Protein AF-0000000072251341 (afdb_homodimer)

Radius of gyration: 20.93 Å; Cα contacts (8 Å, |Δi|>4): 172; chains: 2; bounding box: 53×62×41 Å

Solvent-accessible surface area (backbone atoms only — not comparable to full-atom values): 10385 Å² total; per-residue (Å²): 130,73,52,79,42,79,42,80,43,73,49,83,92,36,79,43,80,45,81,42,33,62,85,46,43,64,57,51,52,50,20,42,51,52,46,38,49,53,46,50,54,49,39,69,77,41,73,82,56,54,68,72,59,47,54,51,52,50,34,42,51,39,34,39,48,37,54,52,49,52,52,50,41,52,53,48,51,51,50,46,50,52,52,50,52,51,50,53,52,52,58,68,74,100,129,73,52,77,41,78,43,80,43,73,49,84,93,36,78,42,81,43,80,42,34,62,87,46,43,64,57,52,51,50,21,41,49,51,47,40,49,52,46,52,53,49,39,69,78,40,73,81,56,53,67,72,58,47,52,49,51,49,35,43,50,40,36,40,50,38,52,53,48,52,51,50,42,51,53,47,50,50,50,47,52,51,51,49,51,52,50,51,54,53,59,67,74,99

pLDDT: mean 90.53, std 10.27, range [53.75, 98.75]

Foldseek 3Di:
DFDKDWDWAQALNDIDIDIDGPVCVVVVRVVRVVRNVLLVVQCVVPVPDDSVVSSVVSVVVVVVVVVVVVVVVVVVVVVVVVVVVVVVVVVVVD/DFDKDWDWAQALNDIDIDIDGPVCVVVVRVVRVVRNVLLVVQCVVPVPDDSVVSSVVSVVVVVVVVVVVVVVVVVVVVVVVVVVVVVVVVVVVD

InterPro domains:
  IPR007838 Cell division protein ZapA-like [PF05164] (7-84)
  IPR036192 Cell division protein ZapA-like superfamily [SSF102829] (7-89)
  IPR042233 Cell division protein ZapA, N-terminal [G3DSA:3.30.160.880] (1-46)

Secondary structure (DSSP, 8-state):
-PPEEEEEEEETTEEEEEEEETTTHHHHHHHHHHHHHHHHHHHHH-TTS-HHHHHHHHHHHHHHHHHHHHHHHHHHHHHHHHHHHHHHHHHHH-/-PPEEEEEEEETTEEEEEEEETTTHHHHHHHHHHHHHHHHHHHHH-TTS-HHHHHHHHHHHHHHHHHHHHHHHHHHHHHHHHHHHHHHHHHHH-

Structure (mmCIF, N/CA/C/O backbone):
data_AF-0000000072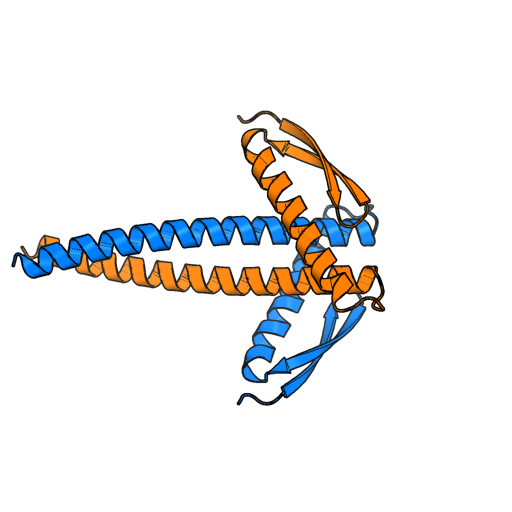251341-model_v1
#
loop_
_entity.id
_entity.type
_entity.pdbx_description
1 polymer 'Uncharacterized protein'
#
loop_
_atom_site.group_PDB
_atom_site.id
_atom_site.type_symbol
_atom_site.label_atom_id
_atom_site.label_alt_id
_atom_site.label_comp_id
_atom_site.label_asym_id
_atom_site.label_entity_id
_atom_site.label_seq_id
_atom_site.pdbx_PDB_ins_code
_atom_site.Cartn_x
_atom_site.Cartn_y
_atom_site.Cartn_z
_atom_site.occupancy
_atom_site.B_iso_or_equiv
_atom_site.auth_seq_id
_atom_site.auth_comp_id
_atom_site.auth_asym_id
_atom_site.auth_atom_id
_atom_site.pdbx_PDB_model_num
ATOM 1 N N . MET A 1 1 ? -26.703 -8.711 -0.154 1 60.94 1 MET A N 1
ATOM 2 C CA . MET A 1 1 ? -26.031 -7.418 -0.117 1 60.94 1 MET A CA 1
ATOM 3 C C . MET A 1 1 ? -25.516 -7.113 1.285 1 60.94 1 MET A C 1
ATOM 5 O O . MET A 1 1 ? -26.266 -7.156 2.254 1 60.94 1 MET A O 1
ATOM 9 N N . SER A 1 2 ? -24.203 -7.066 1.433 1 77.94 2 SER A N 1
ATOM 10 C CA . SER A 1 2 ? -23.703 -6.918 2.797 1 77.94 2 SER A CA 1
ATOM 11 C C . SER A 1 2 ? -24.109 -5.574 3.393 1 77.94 2 SER A C 1
ATOM 13 O O . SER A 1 2 ? -24.203 -4.574 2.676 1 77.94 2 SER A O 1
ATOM 15 N N . GLU A 1 3 ? -24.656 -5.543 4.543 1 90.19 3 GLU A N 1
ATOM 16 C CA . GLU A 1 3 ? -25.141 -4.375 5.262 1 90.19 3 GLU A CA 1
ATOM 17 C C . GLU A 1 3 ? -24.047 -3.33 5.441 1 90.19 3 GLU A C 1
ATOM 19 O O . GLU A 1 3 ? -22.891 -3.676 5.73 1 90.19 3 GLU A O 1
ATOM 24 N N . GLN A 1 4 ? -24.516 -2.115 5.113 1 91.62 4 GLN A N 1
ATOM 25 C CA . GLN A 1 4 ? -23.594 -1.012 5.324 1 91.62 4 GLN A CA 1
ATOM 26 C C . GLN A 1 4 ? -23.453 -0.674 6.805 1 91.62 4 GLN A C 1
ATOM 28 O O . GLN A 1 4 ? -24.453 -0.673 7.535 1 91.62 4 GLN A O 1
ATOM 33 N N . VAL A 1 5 ? -22.188 -0.5 7.309 1 92.62 5 VAL A N 1
ATOM 34 C CA . VAL A 1 5 ? -21.938 -0.167 8.711 1 92.62 5 VAL A CA 1
ATOM 35 C C . VAL A 1 5 ? -20.938 0.984 8.797 1 92.62 5 VAL A C 1
ATOM 37 O O . VAL A 1 5 ? -20.094 1.146 7.922 1 92.62 5 VAL A O 1
ATOM 40 N N . MET A 1 6 ? -21.125 1.789 9.844 1 94.44 6 MET A N 1
ATOM 41 C CA . MET A 1 6 ? -20.188 2.867 10.133 1 94.44 6 MET A CA 1
ATOM 42 C C . MET A 1 6 ? -19.156 2.428 11.172 1 94.44 6 MET A C 1
ATOM 44 O O . MET A 1 6 ? -19.516 1.881 12.211 1 94.44 6 MET A O 1
ATOM 48 N N . VAL A 1 7 ? -17.891 2.689 10.859 1 94.56 7 VAL A N 1
ATOM 49 C CA . VAL A 1 7 ? -16.828 2.266 11.758 1 94.56 7 VAL A CA 1
ATOM 50 C C . VAL A 1 7 ? -15.984 3.475 12.18 1 94.56 7 VAL A C 1
ATOM 52 O O . VAL A 1 7 ? -15.602 4.289 11.336 1 94.56 7 VAL A O 1
ATOM 55 N N . GLU A 1 8 ? -15.766 3.619 13.477 1 96 8 GLU A N 1
ATOM 56 C CA . GLU A 1 8 ? -14.875 4.652 13.992 1 96 8 GLU A CA 1
ATOM 57 C C . GLU A 1 8 ? -13.461 4.125 14.172 1 96 8 GLU A C 1
ATOM 59 O O . GLU A 1 8 ? -13.242 3.129 14.867 1 96 8 GLU A O 1
ATOM 64 N N . LEU A 1 9 ? -12.516 4.781 13.523 1 96.75 9 LEU A N 1
ATOM 65 C CA . LEU A 1 9 ? -11.133 4.34 13.578 1 96.75 9 LEU A CA 1
ATOM 66 C C . LEU A 1 9 ? -10.211 5.48 14.008 1 96.75 9 LEU A C 1
ATOM 68 O O . LEU A 1 9 ? -10.406 6.625 13.594 1 96.75 9 LEU A O 1
ATOM 72 N N . ARG A 1 10 ? -9.25 5.125 14.844 1 96.5 10 ARG A N 1
ATOM 73 C CA . ARG A 1 10 ? -8.164 6.051 15.156 1 96.5 10 ARG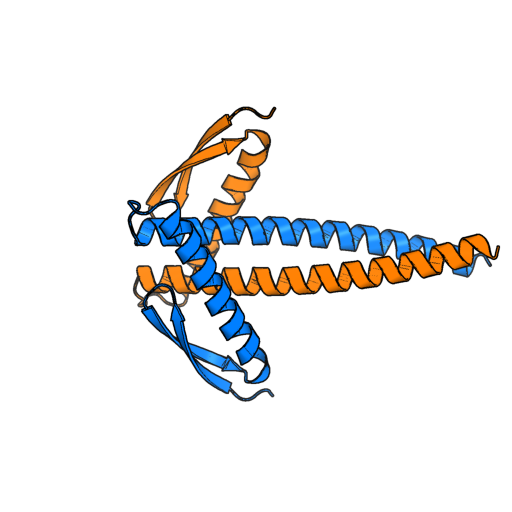 A CA 1
ATOM 74 C C . ARG A 1 10 ? -6.957 5.809 14.258 1 96.5 10 ARG A C 1
ATOM 76 O O . ARG A 1 10 ? -6.27 4.797 14.398 1 96.5 10 ARG A O 1
ATOM 83 N N . LEU A 1 11 ? -6.754 6.773 13.383 1 97.25 11 LEU A N 1
ATOM 84 C CA . LEU A 1 11 ? -5.656 6.68 12.422 1 97.25 11 LEU A CA 1
ATOM 85 C C . LEU A 1 11 ? -4.645 7.797 12.648 1 97.25 11 LEU A C 1
ATOM 87 O O . LEU A 1 11 ? -4.969 8.977 12.508 1 97.25 11 LEU A O 1
ATOM 91 N N . ILE A 1 12 ? -3.379 7.441 12.977 1 95.69 12 ILE A N 1
ATOM 92 C CA . ILE A 1 12 ? -2.293 8.398 13.148 1 95.69 12 ILE A CA 1
ATOM 93 C C . ILE A 1 12 ? -2.773 9.578 13.984 1 95.69 12 ILE A C 1
ATOM 95 O O . ILE A 1 12 ? -2.76 10.719 13.523 1 95.69 12 ILE A O 1
ATOM 99 N N . GLU A 1 13 ? -3.27 9.289 15.07 1 89.06 13 GLU A N 1
ATOM 100 C CA . GLU A 1 13 ? -3.646 10.234 16.109 1 89.06 13 GLU A CA 1
ATOM 101 C C . GLU A 1 13 ? -4.918 10.992 15.742 1 89.06 13 GLU A C 1
ATOM 103 O O . GLU A 1 13 ? -5.172 12.078 16.266 1 89.06 13 GLU A O 1
ATOM 108 N N . GLN A 1 14 ? -5.648 10.578 14.75 1 94.56 14 GLN A N 1
ATOM 109 C CA . GLN A 1 14 ? -6.902 11.195 14.336 1 94.56 14 GLN A CA 1
ATOM 110 C C . GLN A 1 14 ? -8.023 10.164 14.234 1 94.56 14 GLN A C 1
ATOM 112 O O . GLN A 1 14 ? -7.781 9.016 13.852 1 94.56 14 GLN A O 1
ATOM 117 N N . THR A 1 15 ? -9.148 10.672 14.594 1 95 15 THR A N 1
ATOM 118 C CA . THR A 1 15 ? -10.297 9.773 14.562 1 95 15 THR A CA 1
ATOM 119 C C . THR A 1 15 ? -11.086 9.953 13.273 1 95 15 THR A C 1
ATOM 121 O O . THR A 1 15 ? -11.344 11.078 12.844 1 95 15 THR A O 1
ATOM 124 N N . PHE A 1 16 ? -11.438 8.867 12.656 1 95.81 16 PHE A N 1
ATOM 125 C CA . PHE A 1 16 ? -12.188 8.836 11.406 1 95.81 16 PHE A CA 1
ATOM 126 C C . PHE A 1 16 ? -13.453 7.996 11.547 1 95.81 16 PHE A C 1
ATOM 128 O O . PHE A 1 16 ? -13.445 6.965 12.227 1 95.81 16 PHE A O 1
ATOM 135 N N . ARG A 1 17 ? -14.523 8.508 11 1 95.12 17 ARG A N 1
ATOM 136 C CA . ARG A 1 17 ? -15.727 7.707 10.836 1 95.12 17 ARG A CA 1
ATOM 137 C C . ARG A 1 17 ? -15.922 7.301 9.375 1 95.12 17 ARG A C 1
ATOM 139 O O . ARG A 1 17 ? -16.172 8.148 8.516 1 95.12 17 ARG A O 1
ATOM 146 N N . LEU A 1 18 ? -15.766 6.051 9.117 1 95.75 18 LEU A N 1
ATOM 147 C CA . LEU A 1 18 ? -15.773 5.551 7.746 1 95.75 18 LEU A CA 1
ATOM 148 C C . LEU A 1 18 ? -16.906 4.543 7.539 1 95.75 18 LEU A C 1
ATOM 150 O O . LEU A 1 18 ? -17.219 3.762 8.438 1 95.75 18 LEU A O 1
ATOM 154 N N . ALA A 1 19 ? -17.5 4.59 6.34 1 94.12 19 ALA A N 1
ATOM 155 C CA . ALA A 1 19 ? -18.547 3.639 5.969 1 94.12 19 ALA A CA 1
ATOM 156 C C . ALA A 1 19 ? -17.938 2.408 5.289 1 94.12 19 ALA A C 1
ATOM 158 O O . ALA A 1 19 ? -17.016 2.523 4.484 1 94.12 19 ALA A O 1
ATOM 159 N N . THR A 1 20 ? -18.344 1.187 5.668 1 93.06 20 THR A N 1
ATOM 160 C CA . THR A 1 20 ? -17.938 -0.063 5.035 1 93.06 20 THR A CA 1
ATOM 161 C C . THR A 1 20 ? -19.047 -1.105 5.125 1 93.06 20 THR A C 1
ATOM 163 O O . THR A 1 20 ? -20.172 -0.79 5.516 1 93.06 20 THR A O 1
ATOM 166 N N . THR A 1 21 ? -18.781 -2.156 4.504 1 93.75 21 THR A N 1
ATOM 167 C CA . THR A 1 21 ? -19.75 -3.25 4.621 1 93.75 21 THR A CA 1
ATOM 168 C C . THR A 1 21 ? -19.375 -4.18 5.773 1 93.75 21 THR A C 1
ATOM 170 O O . THR A 1 21 ? -18.2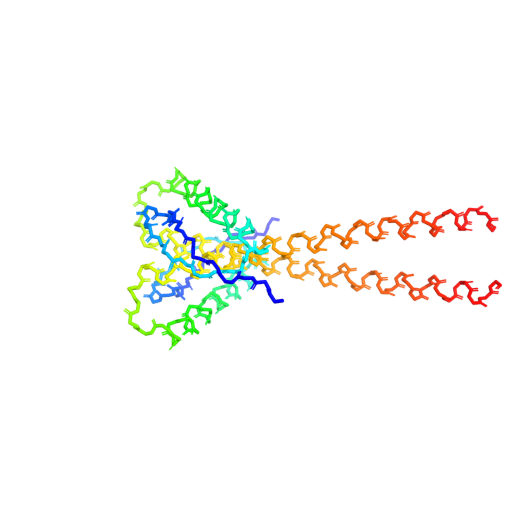03 -4.258 6.156 1 93.75 21 THR A O 1
ATOM 173 N N . SER A 1 22 ? -20.375 -4.902 6.289 1 93.5 22 SER A N 1
ATOM 174 C CA . SER A 1 22 ? -20.172 -5.773 7.441 1 93.5 22 SER A CA 1
ATOM 175 C C . SER A 1 22 ? -19.125 -6.836 7.156 1 93.5 22 SER A C 1
ATOM 177 O O . SER A 1 22 ? -18.359 -7.227 8.047 1 93.5 22 SER A O 1
ATOM 179 N N . ASP A 1 23 ? -19.062 -7.277 5.996 1 91.06 23 ASP A N 1
ATOM 180 C CA . ASP A 1 23 ? -18.141 -8.344 5.617 1 91.06 23 ASP A CA 1
ATOM 181 C C . ASP A 1 23 ? -16.719 -7.805 5.441 1 91.06 23 ASP A C 1
ATOM 183 O O . ASP A 1 23 ? -15.758 -8.57 5.449 1 91.06 23 ASP A O 1
ATOM 187 N N . LYS A 1 24 ? -16.578 -6.492 5.332 1 91.94 24 LYS A N 1
ATOM 188 C CA . LYS A 1 24 ? -15.273 -5.883 5.102 1 91.94 24 LYS A CA 1
ATOM 189 C C . LYS A 1 24 ? -14.789 -5.137 6.34 1 91.94 24 LYS A C 1
ATOM 191 O O . LYS A 1 24 ? -13.688 -4.59 6.348 1 91.94 24 LYS A O 1
ATOM 196 N N . LYS A 1 25 ? -15.539 -5.176 7.348 1 94.56 25 LYS A N 1
ATOM 197 C CA . LYS A 1 25 ? -15.242 -4.426 8.562 1 94.56 25 LYS A CA 1
ATOM 198 C C . LYS A 1 25 ? -13.93 -4.883 9.188 1 94.56 25 LYS A C 1
ATOM 200 O O . LYS A 1 25 ? -13.086 -4.059 9.555 1 94.56 25 LYS A O 1
ATOM 205 N N . ASP A 1 26 ? -13.789 -6.133 9.297 1 94.44 26 ASP A N 1
ATOM 206 C CA . ASP A 1 26 ? -12.586 -6.691 9.906 1 94.44 26 ASP A CA 1
ATOM 207 C C . ASP A 1 26 ? -11.344 -6.316 9.102 1 94.44 26 ASP A C 1
ATOM 209 O O . ASP A 1 26 ? -10.289 -6.02 9.672 1 94.44 26 ASP A O 1
ATOM 213 N N . GLU A 1 27 ? -11.453 -6.363 7.836 1 93.94 27 GLU A N 1
ATOM 214 C CA . GLU A 1 27 ? -10.344 -6.012 6.953 1 93.94 27 GLU A CA 1
ATOM 215 C C . GLU A 1 27 ? -9.961 -4.543 7.105 1 93.94 27 GLU A C 1
ATOM 217 O O . GLU A 1 27 ? -8.773 -4.199 7.102 1 93.94 27 GLU A O 1
ATOM 222 N N . LEU A 1 28 ? -10.977 -3.734 7.211 1 96.38 28 LEU A N 1
ATOM 223 C CA . LEU A 1 28 ? -10.75 -2.307 7.402 1 96.38 28 LEU A CA 1
ATOM 224 C C . LEU A 1 28 ? -10.039 -2.041 8.727 1 96.38 28 LEU A C 1
ATOM 226 O O . LEU A 1 28 ? -9.109 -1.23 8.789 1 96.38 28 LEU A O 1
ATOM 230 N N . GLU A 1 29 ? -10.406 -2.686 9.734 1 96.62 29 GLU A N 1
ATOM 231 C CA . GLU A 1 29 ? -9.797 -2.529 11.055 1 96.62 29 GLU A CA 1
ATOM 232 C C . GLU A 1 29 ? -8.352 -3.025 11.055 1 96.62 29 GLU A C 1
ATOM 234 O O . GLU A 1 29 ? -7.484 -2.428 11.695 1 96.62 29 GLU A O 1
ATOM 239 N N . ARG A 1 30 ? -8.156 -4.078 10.406 1 97.12 30 ARG A N 1
ATOM 240 C CA . ARG A 1 30 ? -6.805 -4.602 10.289 1 97.12 30 ARG A CA 1
ATOM 241 C C . ARG A 1 30 ? -5.898 -3.619 9.555 1 97.12 30 ARG A C 1
ATOM 243 O O . ARG A 1 30 ? -4.742 -3.43 9.93 1 97.12 30 ARG A O 1
ATOM 250 N N . ALA A 1 31 ? -6.426 -3.086 8.484 1 97.88 31 ALA A N 1
ATOM 251 C CA . ALA A 1 31 ? -5.672 -2.08 7.738 1 97.88 31 ALA A CA 1
ATOM 252 C C . ALA A 1 31 ? -5.332 -0.883 8.617 1 97.88 31 ALA A C 1
ATOM 254 O O . ALA A 1 31 ? -4.223 -0.353 8.555 1 97.88 31 ALA A O 1
ATOM 255 N N . ALA A 1 32 ? -6.285 -0.505 9.398 1 98.25 32 ALA A N 1
ATOM 256 C CA . ALA A 1 32 ? -6.07 0.61 10.32 1 98.25 32 ALA A CA 1
ATOM 257 C C . ALA A 1 32 ? -4.938 0.308 11.297 1 98.25 32 ALA A C 1
ATOM 259 O O . ALA A 1 32 ? -4.07 1.152 11.531 1 98.25 32 ALA A O 1
ATOM 260 N N . GLN A 1 33 ? -4.965 -0.852 11.82 1 97.94 33 GLN A N 1
ATOM 261 C CA . GLN A 1 33 ? -3.939 -1.27 12.773 1 97.94 33 GLN A CA 1
ATOM 262 C C . GLN A 1 33 ? -2.561 -1.297 12.117 1 97.94 33 GLN A C 1
ATOM 264 O O . GLN A 1 33 ? -1.583 -0.819 12.695 1 97.94 33 GLN A O 1
ATOM 269 N N . LEU A 1 34 ? -2.539 -1.867 10.984 1 98.38 34 LEU A N 1
ATOM 270 C CA . LEU A 1 34 ? -1.274 -1.965 10.258 1 98.38 34 LEU A CA 1
ATOM 271 C C . LEU A 1 34 ? -0.724 -0.58 9.938 1 98.38 34 LEU A C 1
ATOM 273 O O . LEU A 1 34 ? 0.477 -0.337 10.07 1 98.38 34 LEU A O 1
ATOM 277 N N . LEU A 1 35 ? -1.602 0.28 9.484 1 98.5 35 LEU A N 1
ATOM 278 C CA . LEU A 1 35 ? -1.182 1.645 9.188 1 98.5 35 LEU A CA 1
ATOM 279 C C . LEU A 1 35 ? -0.605 2.322 10.422 1 98.5 35 LEU A C 1
ATOM 281 O O . LEU A 1 35 ? 0.458 2.943 10.359 1 98.5 35 LEU A O 1
ATOM 285 N N . ASN A 1 36 ? -1.276 2.229 11.539 1 98.62 36 ASN A N 1
ATOM 286 C CA . ASN A 1 36 ? -0.786 2.807 12.781 1 98.62 36 ASN A CA 1
ATOM 287 C C . ASN A 1 36 ? 0.578 2.24 13.164 1 98.62 36 ASN A C 1
ATOM 289 O O . ASN A 1 36 ? 1.457 2.979 13.617 1 98.62 36 ASN A O 1
ATOM 293 N N . GLU A 1 37 ? 0.711 1.01 13.008 1 98.31 37 GLU A N 1
ATOM 294 C CA . GLU A 1 37 ? 1.978 0.357 13.32 1 98.31 37 GLU A CA 1
ATOM 295 C C . GLU A 1 37 ? 3.105 0.882 12.438 1 98.31 37 GLU A C 1
ATOM 297 O O . GLU A 1 37 ? 4.199 1.176 12.922 1 98.31 37 GLU A O 1
ATOM 302 N N . LYS A 1 38 ? 2.836 0.997 11.188 1 98 38 LYS A N 1
ATOM 303 C CA . LYS A 1 38 ? 3.84 1.483 10.25 1 98 38 LYS A CA 1
ATOM 304 C C . LYS A 1 38 ? 4.238 2.922 10.562 1 98 38 LYS A C 1
ATOM 306 O O . LYS A 1 38 ? 5.418 3.275 10.484 1 98 38 LYS A O 1
ATOM 311 N N . PHE A 1 39 ? 3.254 3.66 10.859 1 98.5 39 PHE A N 1
ATOM 312 C CA . PHE A 1 39 ? 3.541 5.047 11.211 1 98.5 39 PHE A CA 1
ATOM 313 C C . PHE A 1 39 ? 4.367 5.121 12.492 1 98.5 39 PHE A C 1
ATOM 315 O O . PHE A 1 39 ? 5.348 5.867 12.555 1 98.5 39 PHE A O 1
ATOM 322 N N . ASN A 1 40 ? 3.945 4.395 13.477 1 98.12 40 ASN A N 1
ATOM 323 C CA . ASN A 1 40 ? 4.652 4.406 14.75 1 98.12 40 ASN A CA 1
ATOM 324 C C . ASN A 1 40 ? 6.098 3.939 14.602 1 98.12 40 ASN A C 1
ATOM 326 O O . ASN A 1 40 ? 7.004 4.5 15.219 1 98.12 40 ASN A O 1
ATOM 330 N N . ASP A 1 41 ? 6.25 2.957 13.875 1 98.06 41 ASP A N 1
ATOM 331 C CA . ASP A 1 41 ? 7.598 2.469 13.602 1 98.06 41 ASP A CA 1
ATOM 332 C C . ASP A 1 41 ? 8.453 3.549 12.938 1 98.06 41 ASP A C 1
ATOM 334 O O . ASP A 1 41 ? 9.602 3.752 13.32 1 98.06 41 ASP A O 1
ATOM 338 N N . MET A 1 42 ? 7.891 4.215 11.945 1 97.69 42 MET A N 1
ATOM 339 C CA . MET A 1 42 ? 8.609 5.277 11.242 1 97.69 42 MET A CA 1
ATOM 340 C C . MET A 1 42 ? 8.875 6.453 12.172 1 97.69 42 MET A C 1
ATOM 342 O O . MET A 1 42 ? 9.953 7.051 12.133 1 97.69 42 MET A O 1
ATOM 346 N N . ARG A 1 43 ? 7.863 6.777 12.969 1 97.25 43 ARG A N 1
ATOM 347 C CA . ARG A 1 43 ? 8.031 7.852 13.945 1 97.25 43 ARG A CA 1
ATOM 348 C C . ARG A 1 43 ? 9.18 7.555 14.898 1 97.25 43 ARG A C 1
ATOM 350 O O . ARG A 1 43 ? 9.969 8.445 15.234 1 97.25 43 ARG A O 1
ATOM 357 N N . ARG A 1 44 ? 9.273 6.355 15.312 1 97.38 44 ARG A N 1
ATOM 358 C CA . ARG A 1 44 ? 10.352 5.953 16.219 1 97.38 44 ARG A CA 1
ATOM 359 C C . ARG A 1 44 ? 11.711 6.121 15.547 1 97.38 44 ARG A C 1
ATOM 361 O O . ARG A 1 44 ? 12.672 6.547 16.188 1 97.38 44 ARG A O 1
ATOM 368 N N . SER A 1 45 ? 11.797 5.793 14.352 1 96 45 SER A N 1
ATOM 369 C CA . SER A 1 45 ? 13.055 5.863 13.609 1 96 45 SER A CA 1
ATOM 370 C C . SER A 1 45 ? 13.375 7.293 13.203 1 96 45 SER A C 1
ATOM 372 O O . SER A 1 45 ? 14.531 7.621 12.922 1 96 45 SER A O 1
ATOM 374 N N . ALA A 1 46 ? 12.359 8.133 13.055 1 95.44 46 ALA A N 1
ATOM 375 C CA . ALA A 1 46 ? 12.5 9.531 12.641 1 95.44 46 ALA A CA 1
ATOM 376 C C . ALA A 1 46 ? 11.688 10.453 13.539 1 95.44 46 ALA A C 1
ATOM 378 O O . ALA A 1 46 ? 10.758 11.125 13.078 1 95.44 46 ALA A O 1
ATOM 379 N N . PRO A 1 47 ? 12.117 10.594 14.812 1 94.94 47 PRO A N 1
ATOM 380 C CA . PRO A 1 47 ? 11.32 11.328 15.797 1 94.94 47 PRO A CA 1
ATOM 381 C C . PRO A 1 47 ? 11.258 12.828 15.508 1 94.94 47 PRO A C 1
ATOM 383 O O . PRO A 1 47 ? 10.336 13.508 15.961 1 94.94 47 PRO A O 1
ATOM 386 N N . ARG A 1 48 ? 12.125 13.344 14.711 1 96.44 48 ARG A N 1
ATOM 387 C CA . ARG A 1 48 ? 12.195 14.789 14.523 1 96.44 48 ARG A CA 1
ATOM 388 C C . ARG A 1 48 ? 11.5 15.211 13.234 1 96.44 48 ARG A C 1
ATOM 390 O O . ARG A 1 48 ? 11.297 16.406 13 1 96.44 48 ARG A O 1
ATOM 397 N N . VAL A 1 49 ? 11.133 14.297 12.422 1 95.25 49 VAL A N 1
ATOM 398 C CA . VAL A 1 49 ? 10.484 14.617 11.156 1 95.25 49 VAL A CA 1
ATOM 399 C C . VAL A 1 49 ? 9.086 15.172 11.414 1 95.25 49 VAL A C 1
ATOM 401 O O . VAL A 1 49 ? 8.367 14.68 12.289 1 95.25 49 VAL A O 1
ATOM 404 N N . GLU A 1 50 ? 8.711 16.188 10.617 1 95.31 50 GLU A N 1
ATOM 405 C CA . GLU A 1 50 ? 7.375 16.766 10.719 1 95.31 50 GLU A CA 1
ATOM 406 C C . GLU A 1 50 ? 6.293 15.727 10.477 1 95.31 50 GLU A C 1
ATOM 408 O O . GLU A 1 50 ? 6.426 14.883 9.586 1 95.31 50 GLU A O 1
ATOM 413 N N . HIS A 1 51 ? 5.246 15.867 11.242 1 94.69 51 HIS A N 1
ATOM 414 C CA . HIS A 1 51 ? 4.16 14.891 11.227 1 94.69 51 HIS A CA 1
ATOM 415 C C . HIS A 1 51 ? 3.643 14.672 9.805 1 94.69 51 HIS A C 1
ATOM 417 O O . HIS A 1 51 ? 3.58 13.539 9.328 1 94.69 51 HIS A O 1
ATOM 423 N N . ASN A 1 52 ? 3.354 15.773 9.109 1 94 52 ASN A N 1
ATOM 424 C CA . ASN A 1 52 ? 2.801 15.68 7.762 1 94 52 ASN A CA 1
ATOM 425 C C . ASN A 1 52 ? 3.775 15 6.801 1 94 52 ASN A C 1
ATOM 427 O O . ASN A 1 52 ? 3.371 14.18 5.98 1 94 52 ASN A O 1
ATOM 431 N N . LYS A 1 53 ? 4.984 15.336 6.902 1 96 53 LYS A N 1
ATOM 432 C CA . LYS A 1 53 ? 6 14.734 6.043 1 96 53 LYS A CA 1
ATOM 433 C C . LYS A 1 53 ? 6.145 13.242 6.324 1 96 53 LYS A C 1
ATOM 435 O O . LYS A 1 53 ? 6.312 12.445 5.402 1 96 53 LYS A O 1
ATOM 440 N N . LEU A 1 54 ? 6.059 12.938 7.582 1 97.25 54 LEU A N 1
ATOM 441 C CA . LEU A 1 54 ? 6.191 11.539 7.973 1 97.25 54 LEU A CA 1
ATOM 442 C C . LEU A 1 54 ? 5.051 10.703 7.406 1 97.25 54 LEU A C 1
ATOM 444 O O . LEU A 1 54 ? 5.266 9.578 6.949 1 97.25 54 LEU A O 1
ATOM 448 N N . VAL A 1 55 ? 3.875 11.211 7.438 1 98.19 55 VAL A N 1
ATOM 449 C CA . VAL A 1 55 ? 2.703 10.523 6.91 1 98.19 55 VAL A CA 1
ATOM 450 C C . VAL A 1 55 ? 2.895 10.242 5.422 1 98.19 55 VAL A C 1
ATOM 452 O O . VAL A 1 55 ? 2.602 9.148 4.945 1 98.19 55 VAL A O 1
ATOM 455 N N . ILE A 1 56 ? 3.42 11.164 4.746 1 98.44 56 ILE A N 1
ATOM 456 C CA . ILE A 1 56 ? 3.645 11.047 3.312 1 98.44 56 ILE A CA 1
ATOM 457 C C . ILE A 1 56 ? 4.715 9.992 3.045 1 98.44 56 ILE A C 1
ATOM 459 O O . ILE A 1 56 ? 4.605 9.211 2.092 1 98.44 56 ILE A O 1
ATOM 463 N N . MET A 1 57 ? 5.711 9.945 3.859 1 97.81 57 MET A N 1
ATOM 464 C CA . MET A 1 57 ? 6.77 8.953 3.725 1 97.81 57 MET A CA 1
ATOM 465 C C . MET A 1 57 ? 6.219 7.543 3.908 1 97.81 57 MET A C 1
ATOM 467 O O . MET A 1 57 ? 6.59 6.629 3.174 1 97.81 57 MET A O 1
ATOM 471 N N . VAL A 1 58 ? 5.363 7.426 4.867 1 98.38 58 VAL A N 1
ATOM 472 C CA . VAL A 1 58 ? 4.715 6.137 5.09 1 98.38 58 VAL A CA 1
ATOM 473 C C . VAL A 1 58 ? 3.879 5.762 3.871 1 98.38 58 VAL A C 1
ATOM 475 O O . VAL A 1 58 ? 3.93 4.621 3.402 1 98.38 58 VAL A O 1
ATOM 478 N N . ALA A 1 59 ? 3.104 6.695 3.367 1 98.75 59 ALA A N 1
ATOM 479 C CA . ALA A 1 59 ? 2.289 6.469 2.176 1 98.75 59 ALA A CA 1
ATOM 480 C C . ALA A 1 59 ? 3.154 6.043 0.993 1 98.75 59 ALA A C 1
ATOM 482 O O . ALA A 1 59 ? 2.777 5.148 0.23 1 98.75 59 ALA A O 1
ATOM 483 N N . LEU A 1 60 ? 4.297 6.699 0.864 1 98.5 60 LEU A N 1
ATOM 484 C CA . LEU A 1 60 ? 5.227 6.352 -0.205 1 98.5 60 LEU A CA 1
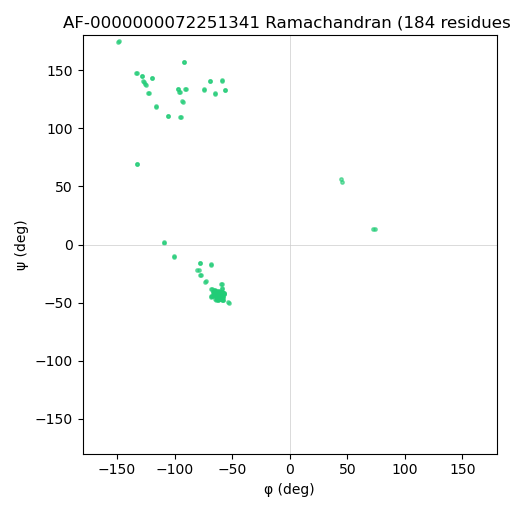ATOM 485 C C . LEU A 1 60 ? 5.711 4.914 -0.055 1 98.5 60 LEU A C 1
ATOM 487 O O . LEU A 1 60 ? 5.762 4.164 -1.033 1 98.5 60 LEU A O 1
ATOM 491 N N . GLN A 1 61 ? 6.051 4.551 1.1 1 97.44 61 GLN A N 1
ATOM 492 C CA . GLN A 1 61 ? 6.516 3.193 1.367 1 97.44 61 GLN A CA 1
ATOM 493 C C . GLN A 1 61 ? 5.43 2.168 1.057 1 97.44 61 GLN A C 1
ATOM 495 O O . GLN A 1 61 ? 5.711 1.104 0.501 1 97.44 61 GLN A O 1
ATOM 500 N N . LEU A 1 62 ? 4.254 2.514 1.522 1 98.44 62 LEU A N 1
ATOM 501 C CA . LEU A 1 62 ? 3.123 1.639 1.229 1 98.44 62 LEU A CA 1
ATOM 502 C C . LEU A 1 62 ? 2.924 1.494 -0.275 1 98.44 62 LEU A C 1
ATOM 504 O O . LEU A 1 62 ? 2.637 0.399 -0.765 1 98.44 62 LEU A O 1
ATOM 508 N N . THR A 1 63 ? 3.059 2.547 -1.021 1 98.56 63 THR A N 1
ATOM 509 C CA . THR A 1 63 ? 2.922 2.523 -2.473 1 98.56 63 THR A CA 1
ATOM 510 C C . THR A 1 63 ? 3.986 1.63 -3.102 1 98.56 63 THR A C 1
ATOM 512 O O . THR A 1 63 ? 3.699 0.872 -4.031 1 98.56 63 THR A O 1
ATOM 515 N N . GLN A 1 64 ? 5.16 1.713 -2.631 1 97.31 64 GLN A N 1
ATOM 516 C CA . GLN A 1 64 ? 6.23 0.85 -3.119 1 97.31 64 GLN A CA 1
ATOM 517 C C . GLN A 1 64 ? 5.902 -0.622 -2.887 1 97.31 64 GLN A C 1
ATOM 519 O O . GLN A 1 64 ? 6.16 -1.465 -3.748 1 97.31 64 GLN A O 1
ATOM 524 N N . GLU A 1 65 ? 5.375 -0.902 -1.723 1 97.06 65 GLU A N 1
ATOM 525 C CA . GLU A 1 65 ? 4.992 -2.27 -1.386 1 97.06 65 GLU A CA 1
ATOM 526 C C . GLU A 1 65 ? 3.895 -2.781 -2.316 1 97.06 65 GLU A C 1
ATOM 528 O O . GLU A 1 65 ? 3.934 -3.93 -2.758 1 97.06 65 GLU A O 1
ATOM 533 N N . VAL A 1 66 ? 2.963 -1.91 -2.549 1 97.62 66 VAL A N 1
ATOM 534 C CA . VAL A 1 66 ? 1.883 -2.266 -3.465 1 97.62 66 VAL A CA 1
ATOM 535 C C . VAL A 1 66 ? 2.461 -2.637 -4.828 1 97.62 66 VAL A C 1
ATOM 537 O O . VAL A 1 66 ? 2.092 -3.66 -5.406 1 97.62 66 VAL A O 1
ATOM 540 N N . LEU A 1 67 ? 3.348 -1.813 -5.328 1 96.81 67 LEU A N 1
ATOM 541 C CA . LEU A 1 67 ? 3.957 -2.045 -6.633 1 96.81 67 LEU A CA 1
ATOM 542 C C . LEU A 1 67 ? 4.746 -3.35 -6.641 1 96.81 67 LEU A C 1
ATOM 544 O O . LEU A 1 67 ? 4.66 -4.125 -7.594 1 96.81 67 LEU A O 1
ATOM 548 N N . SER A 1 68 ? 5.484 -3.539 -5.602 1 95.56 68 SER A N 1
ATOM 549 C CA . SER A 1 68 ? 6.297 -4.746 -5.492 1 95.56 68 SER A CA 1
ATOM 550 C C . SER A 1 68 ? 5.426 -5.996 -5.445 1 95.56 68 SER A C 1
ATOM 552 O O . SER A 1 68 ? 5.699 -6.977 -6.141 1 95.56 68 SER A O 1
ATOM 554 N N . LEU A 1 69 ? 4.383 -5.961 -4.609 1 94.94 69 LEU A N 1
ATOM 555 C CA . LEU A 1 69 ? 3.484 -7.102 -4.477 1 94.94 69 LEU A CA 1
ATOM 556 C C . LEU A 1 69 ? 2.764 -7.387 -5.789 1 94.94 69 LEU A C 1
ATOM 558 O O . LEU A 1 69 ? 2.578 -8.547 -6.164 1 94.94 69 LEU A O 1
ATOM 562 N N . ASN A 1 70 ? 2.334 -6.328 -6.426 1 94 70 ASN A N 1
ATOM 563 C CA . ASN A 1 70 ? 1.673 -6.492 -7.715 1 94 70 ASN A CA 1
ATOM 564 C C . ASN A 1 70 ? 2.59 -7.16 -8.734 1 94 70 ASN A C 1
ATOM 566 O O . ASN A 1 70 ? 2.154 -8.023 -9.492 1 94 70 ASN A O 1
ATOM 570 N N . LYS A 1 71 ? 3.801 -6.73 -8.781 1 93 71 LYS A N 1
ATOM 571 C CA . LYS A 1 71 ? 4.781 -7.336 -9.672 1 93 71 LYS A CA 1
ATOM 572 C C . LYS A 1 71 ? 4.953 -8.82 -9.375 1 93 71 LYS A C 1
ATOM 574 O O . LYS A 1 71 ? 4.98 -9.648 -10.289 1 93 71 LYS A O 1
ATOM 579 N N . SER A 1 72 ? 5.086 -9.148 -8.133 1 91 72 SER A N 1
ATOM 580 C CA . SER A 1 72 ? 5.234 -10.539 -7.711 1 91 72 SER A CA 1
ATOM 581 C C . SER A 1 72 ? 4.023 -11.367 -8.117 1 91 72 SER A C 1
ATOM 583 O O . SER A 1 72 ? 4.172 -12.508 -8.562 1 91 72 SER A O 1
ATOM 585 N N . LEU A 1 73 ? 2.91 -10.844 -7.887 1 90.19 73 LEU A N 1
ATOM 586 C CA . LEU A 1 73 ? 1.68 -11.539 -8.258 1 90.19 73 LEU A CA 1
ATOM 587 C C . LEU A 1 73 ? 1.651 -11.844 -9.75 1 90.19 73 LEU A C 1
ATOM 589 O O . LEU A 1 73 ? 1.251 -12.93 -10.164 1 90.19 73 LEU A O 1
ATOM 593 N N . GLN A 1 74 ? 2.012 -10.891 -10.539 1 88.94 74 GLN A N 1
ATOM 594 C CA . GLN A 1 74 ? 2.043 -11.07 -11.984 1 88.94 74 GLN A CA 1
ATOM 595 C C . GLN A 1 74 ? 3.029 -12.164 -12.383 1 88.94 74 GLN A C 1
ATOM 597 O O . GLN A 1 74 ? 2.736 -12.984 -13.258 1 88.94 74 GLN A O 1
ATOM 602 N N . GLU A 1 75 ? 4.148 -12.125 -11.781 1 85.06 75 GLU A N 1
ATOM 603 C CA . GLU A 1 75 ? 5.152 -13.148 -12.055 1 85.06 75 GLU A CA 1
ATOM 604 C C . GLU A 1 75 ? 4.645 -14.539 -11.672 1 85.06 75 GLU A C 1
ATOM 606 O O . GLU A 1 75 ? 4.824 -15.5 -12.422 1 85.06 75 GLU A O 1
ATOM 611 N N . TYR A 1 76 ? 3.975 -14.578 -10.578 1 81.56 76 TYR A N 1
ATOM 612 C CA . TYR A 1 76 ? 3.447 -15.859 -10.117 1 81.56 76 TYR A CA 1
ATOM 613 C C . TYR A 1 76 ? 2.336 -16.359 -11.039 1 81.56 76 TYR A C 1
ATOM 615 O O . TYR A 1 76 ? 2.266 -17.547 -11.352 1 81.56 76 TYR A O 1
ATOM 623 N N . THR A 1 77 ? 1.523 -15.5 -11.375 1 82.25 77 THR A N 1
ATOM 624 C CA . THR A 1 77 ? 0.422 -15.852 -12.258 1 82.25 77 THR A CA 1
ATOM 625 C C . THR A 1 77 ? 0.948 -16.344 -13.609 1 82.25 77 THR A C 1
ATOM 627 O O . THR A 1 77 ? 0.415 -17.297 -14.18 1 82.25 77 THR A O 1
ATOM 630 N N . HIS A 1 78 ? 1.922 -15.656 -14.031 1 82.62 78 HIS A N 1
ATOM 631 C CA . HIS A 1 78 ? 2.537 -16.078 -15.281 1 82.62 78 HIS A CA 1
ATOM 632 C C . HIS A 1 78 ? 3.1 -17.484 -15.18 1 82.62 78 HIS A C 1
ATOM 634 O O . HIS A 1 78 ? 2.838 -18.328 -16.047 1 82.62 78 HIS A O 1
ATOM 640 N N . CYS A 1 79 ? 3.791 -17.734 -14.156 1 76.94 79 CYS A N 1
ATOM 641 C CA . CYS A 1 79 ? 4.395 -19.047 -13.961 1 76.94 79 CYS A CA 1
ATOM 642 C C . CYS A 1 79 ? 3.328 -20.125 -13.828 1 76.94 79 CYS A C 1
ATOM 644 O O . CYS A 1 79 ? 3.473 -21.219 -14.375 1 76.94 79 CYS A O 1
ATOM 646 N N . GLU A 1 80 ? 2.379 -19.797 -13.039 1 77.56 80 GLU A N 1
ATOM 647 C CA . GLU A 1 80 ? 1.272 -20.734 -12.852 1 77.56 80 GLU A CA 1
ATOM 648 C C . GLU A 1 80 ? 0.614 -21.078 -14.188 1 77.56 80 GLU A C 1
ATOM 650 O O . GLU A 1 80 ? 0.293 -22.234 -14.445 1 77.56 80 GLU A O 1
ATOM 655 N N . ARG A 1 81 ? 0.402 -20.172 -15.016 1 79.38 81 ARG A N 1
ATOM 656 C CA . ARG A 1 81 ? -0.22 -20.391 -16.328 1 79.38 81 ARG A CA 1
ATOM 657 C C . ARG A 1 81 ? 0.654 -21.266 -17.203 1 79.38 81 ARG A C 1
ATOM 659 O O . ARG A 1 81 ? 0.151 -22.156 -17.891 1 79.38 81 ARG A O 1
ATOM 666 N N . LEU A 1 82 ? 1.871 -20.969 -17.078 1 74.5 82 LEU A N 1
ATOM 667 C CA . LEU A 1 82 ? 2.805 -21.797 -17.844 1 74.5 82 LEU A CA 1
ATOM 668 C C . LEU A 1 82 ? 2.789 -23.234 -17.359 1 74.5 82 LEU A C 1
ATOM 670 O O . LEU A 1 82 ? 2.729 -24.172 -18.172 1 74.5 82 LEU A O 1
ATOM 674 N N . LEU A 1 83 ? 2.789 -23.344 -16.094 1 73.75 83 LEU A N 1
ATOM 675 C CA . LEU A 1 83 ? 2.787 -24.688 -15.5 1 73.75 83 LEU A CA 1
ATOM 676 C C . LEU A 1 83 ? 1.494 -25.422 -15.828 1 73.75 83 LEU A C 1
ATOM 678 O O . LEU A 1 83 ? 1.513 -26.625 -16.094 1 73.75 83 LEU A O 1
ATOM 682 N N . GLN A 1 84 ? 0.413 -24.734 -15.789 1 74.5 84 GLN A N 1
ATOM 683 C CA . GLN A 1 84 ? -0.88 -25.328 -16.109 1 74.5 84 GLN A CA 1
ATOM 684 C C . GLN A 1 84 ? -0.928 -25.766 -17.578 1 74.5 84 GLN A C 1
ATOM 686 O O . GLN A 1 84 ? -1.482 -26.812 -17.891 1 74.5 84 GLN A O 1
ATOM 691 N N . ALA A 1 85 ? -0.412 -24.984 -18.422 1 75.25 85 ALA A N 1
ATOM 692 C CA . ALA A 1 85 ? -0.371 -25.312 -19.844 1 75.25 85 ALA A CA 1
ATOM 693 C C . ALA A 1 85 ? 0.451 -26.578 -20.078 1 75.25 85 ALA A C 1
ATOM 695 O O . ALA A 1 85 ? 0.052 -27.438 -20.875 1 75.25 85 ALA A O 1
ATOM 696 N N . ILE A 1 86 ? 1.534 -26.625 -19.406 1 73.19 86 ILE A N 1
ATOM 697 C CA . ILE A 1 86 ? 2.416 -27.781 -19.562 1 73.19 86 ILE A CA 1
ATOM 698 C C . ILE A 1 86 ? 1.715 -29.047 -19.062 1 73.19 86 ILE A C 1
ATOM 700 O O . ILE A 1 86 ? 1.756 -30.094 -19.719 1 73.19 86 ILE A O 1
ATOM 704 N N . LEU A 1 87 ? 1.052 -28.953 -17.953 1 71.44 87 LEU A N 1
ATOM 705 C CA . LEU A 1 87 ? 0.352 -30.078 -17.359 1 71.44 87 LEU A CA 1
ATOM 706 C C . LEU A 1 87 ? -0.803 -30.531 -18.234 1 71.44 87 LEU A C 1
ATOM 708 O O . LEU A 1 87 ? -1.059 -31.734 -18.375 1 71.44 87 LEU A O 1
ATOM 712 N N . GLU A 1 88 ? -1.49 -29.547 -18.719 1 75.12 88 GLU A N 1
ATOM 713 C CA . GLU A 1 88 ? -2.594 -29.859 -19.609 1 75.12 88 GLU A CA 1
ATOM 714 C C . GLU A 1 88 ? -2.096 -30.594 -20.859 1 75.12 88 GLU A C 1
ATOM 716 O O . GLU A 1 88 ? -2.742 -31.531 -21.328 1 75.12 88 GLU A O 1
ATOM 721 N N . ASP A 1 89 ? -1.003 -30.156 -21.375 1 73.5 89 ASP A N 1
ATOM 722 C CA . ASP A 1 89 ? -0.398 -30.812 -22.531 1 73.5 89 ASP A CA 1
ATOM 723 C C . ASP A 1 89 ? -0.018 -32.25 -22.219 1 73.5 89 ASP A C 1
ATOM 725 O O . ASP A 1 89 ? -0.201 -33.156 -23.047 1 73.5 89 ASP A O 1
ATOM 729 N N . VAL A 1 90 ? 0.544 -32.562 -21.031 1 71.5 90 VAL A N 1
ATOM 730 C CA . VAL A 1 90 ? 0.969 -33.875 -20.609 1 71.5 90 VAL A CA 1
ATOM 731 C C . VAL A 1 90 ? -0.252 -34.781 -20.422 1 71.5 90 VAL A C 1
ATOM 733 O O . VAL A 1 90 ? -0.22 -35.969 -20.75 1 71.5 90 VAL A 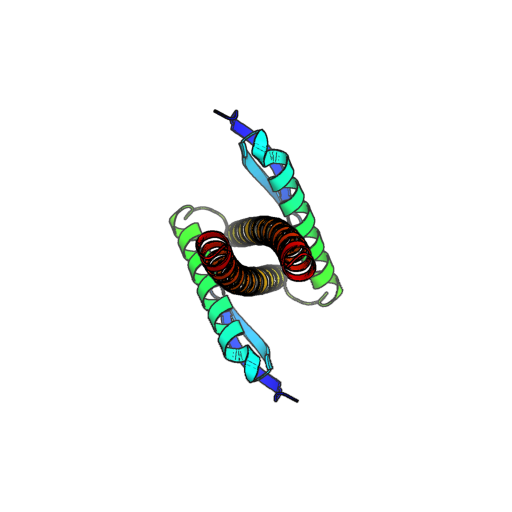O 1
ATOM 736 N N . GLU A 1 91 ? -1.258 -34.188 -19.781 1 69.38 91 GLU A N 1
ATOM 737 C CA . GLU A 1 91 ? -2.486 -34.938 -19.562 1 69.38 91 GLU A CA 1
ATOM 738 C C . GLU A 1 91 ? -3.092 -35.406 -20.891 1 69.38 91 GLU A C 1
ATOM 740 O O . GLU A 1 91 ? -3.674 -36.5 -20.969 1 69.38 91 GLU A O 1
ATOM 745 N N . GLN A 1 92 ? -3.018 -34.562 -21.922 1 65.44 92 GLN A N 1
ATOM 746 C CA . GLN A 1 92 ? -3.588 -34.906 -23.219 1 65.44 92 GLN A CA 1
ATOM 747 C C . GLN A 1 92 ? -2.764 -35.969 -23.938 1 65.44 92 GLN A C 1
ATOM 749 O O . GLN A 1 92 ? -3.287 -36.719 -24.766 1 65.44 92 GLN A O 1
ATOM 754 N N . VAL A 1 93 ? -1.47 -36.031 -23.766 1 62.31 93 VAL A N 1
ATOM 755 C CA . VAL A 1 93 ? -0.61 -37 -24.453 1 62.31 93 VAL A CA 1
ATOM 756 C C . VAL A 1 93 ? -0.703 -38.375 -23.781 1 62.31 93 VAL A C 1
ATOM 758 O O . VAL A 1 93 ? -0.502 -39.406 -24.422 1 62.31 93 VAL A O 1
ATOM 761 N N . ILE A 1 94 ? -1.108 -38.531 -22.531 1 54.19 94 ILE A N 1
ATOM 762 C CA . ILE A 1 94 ? -1.275 -39.844 -21.922 1 54.19 94 ILE A CA 1
ATOM 763 C C . ILE A 1 94 ? -2.666 -40.375 -22.234 1 54.19 94 ILE A C 1
ATOM 765 O O . ILE A 1 94 ? -3.658 -39.656 -22.156 1 54.19 94 ILE A O 1
ATOM 769 N N . MET B 1 1 ? 27.594 -3.963 -5.691 1 60.84 1 MET B N 1
ATOM 770 C CA . MET B 1 1 ? 26.844 -3.125 -4.758 1 60.84 1 MET B CA 1
ATOM 771 C C . MET B 1 1 ? 26.25 -1.911 -5.469 1 60.84 1 MET B C 1
ATOM 773 O O . MET B 1 1 ? 26.969 -1.166 -6.137 1 60.84 1 MET B O 1
ATOM 7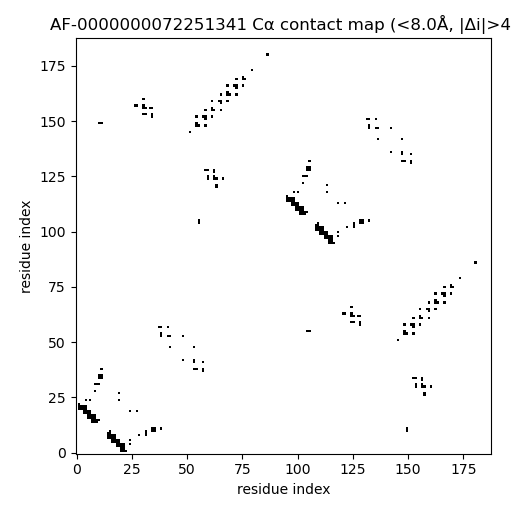77 N N . SER B 1 2 ? 24.938 -1.86 -5.562 1 77.75 2 SER B N 1
ATOM 778 C CA . SER B 1 2 ? 24.391 -0.778 -6.367 1 77.75 2 SER B CA 1
ATOM 779 C C . SER B 1 2 ? 24.688 0.583 -5.746 1 77.75 2 SER B C 1
ATOM 781 O O . SER B 1 2 ? 24.719 0.716 -4.52 1 77.75 2 SER B O 1
ATOM 783 N N . GLU B 1 3 ? 25.188 1.502 -6.457 1 90.19 3 GLU B N 1
ATOM 784 C CA . GLU B 1 3 ? 25.578 2.85 -6.051 1 9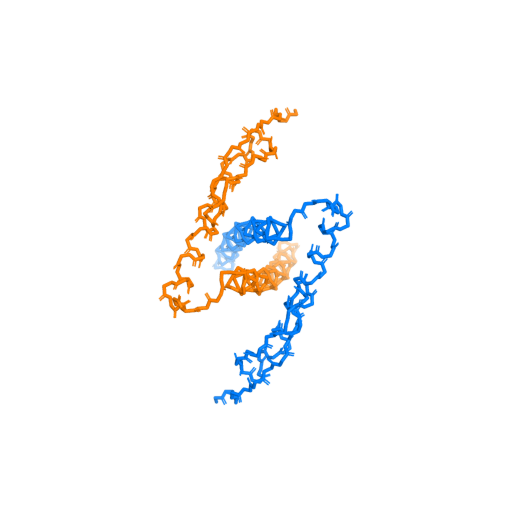0.19 3 GLU B CA 1
ATOM 785 C C . GLU B 1 3 ? 24.406 3.596 -5.422 1 90.19 3 GLU B C 1
ATOM 787 O O . GLU B 1 3 ? 23.281 3.502 -5.902 1 90.19 3 GLU B O 1
ATOM 792 N N . GLN B 1 4 ? 24.812 4.172 -4.285 1 91.69 4 GLN B N 1
ATOM 793 C CA . GLN B 1 4 ? 23.797 4.992 -3.625 1 91.69 4 GLN B CA 1
ATOM 794 C C . GLN B 1 4 ? 23.594 6.32 -4.355 1 91.69 4 GLN B C 1
ATOM 796 O O . GLN B 1 4 ? 24.562 6.934 -4.805 1 91.69 4 GLN B O 1
ATOM 801 N N . VAL B 1 5 ? 22.297 6.73 -4.602 1 92.75 5 VAL B N 1
ATOM 802 C CA . VAL B 1 5 ? 22 7.984 -5.285 1 92.75 5 VAL B CA 1
ATOM 803 C C . VAL B 1 5 ? 20.906 8.742 -4.516 1 92.75 5 VAL B C 1
ATOM 805 O O . VAL B 1 5 ? 20.078 8.125 -3.848 1 92.75 5 VAL B O 1
ATOM 808 N N . MET B 1 6 ? 21.016 10.07 -4.586 1 94.56 6 MET B N 1
ATOM 809 C CA . MET B 1 6 ? 20 10.93 -3.998 1 94.56 6 MET B CA 1
ATOM 810 C C . MET B 1 6 ? 18.969 11.352 -5.043 1 94.56 6 MET B C 1
ATOM 812 O O . MET B 1 6 ? 19.328 11.797 -6.133 1 94.56 6 MET B O 1
ATOM 816 N N . VAL B 1 7 ? 17.688 11.195 -4.684 1 94.62 7 VAL B N 1
ATOM 817 C CA . VAL B 1 7 ? 16.625 11.523 -5.625 1 94.62 7 VAL B CA 1
ATOM 818 C C . VAL B 1 7 ? 15.695 12.57 -5.016 1 94.62 7 VAL B C 1
ATOM 820 O O . VAL B 1 7 ? 15.281 12.445 -3.861 1 94.62 7 VAL B O 1
ATOM 823 N N . GLU B 1 8 ? 15.422 13.625 -5.777 1 96.12 8 GLU B N 1
ATOM 824 C CA . GLU B 1 8 ? 14.453 14.633 -5.367 1 96.12 8 GLU B CA 1
ATOM 825 C C . GLU B 1 8 ? 13.07 14.32 -5.93 1 96.12 8 GLU B C 1
ATOM 827 O O . GLU B 1 8 ? 12.898 14.172 -7.141 1 96.12 8 GLU B O 1
ATOM 832 N N . LEU B 1 9 ? 12.102 14.211 -5.031 1 96.81 9 LEU B N 1
ATOM 833 C CA . LEU B 1 9 ? 10.742 13.867 -5.445 1 96.81 9 LEU B CA 1
ATOM 834 C C . LEU B 1 9 ? 9.742 14.875 -4.902 1 96.81 9 LEU B C 1
ATOM 836 O O . LEU B 1 9 ? 9.867 15.336 -3.766 1 96.81 9 LEU B O 1
ATOM 840 N N . ARG B 1 10 ? 8.766 15.195 -5.75 1 96.62 10 ARG B N 1
ATOM 841 C CA . ARG B 1 10 ? 7.613 15.969 -5.297 1 96.62 10 ARG B CA 1
ATOM 842 C C . ARG B 1 10 ? 6.453 15.055 -4.922 1 96.62 10 ARG B C 1
ATOM 844 O O . ARG B 1 10 ? 5.836 14.438 -5.793 1 96.62 10 ARG B O 1
ATOM 851 N N . LEU B 1 11 ? 6.215 15.016 -3.631 1 97.38 11 LEU B N 1
ATOM 852 C CA . LEU B 1 11 ? 5.156 14.164 -3.1 1 97.38 11 LEU B CA 1
ATOM 853 C C . LEU B 1 11 ? 4.062 15.008 -2.441 1 97.38 11 LEU B C 1
ATOM 855 O O . LEU B 1 11 ? 4.316 15.695 -1.451 1 97.38 11 LEU B O 1
ATOM 859 N N . ILE B 1 12 ? 2.812 14.914 -2.975 1 95.81 12 ILE B N 1
ATOM 860 C CA . ILE B 1 12 ? 1.658 15.602 -2.408 1 95.81 12 ILE B CA 1
ATOM 861 C C . ILE B 1 12 ? 2.037 17.047 -2.053 1 95.81 12 ILE B C 1
ATOM 863 O O . ILE B 1 12 ? 1.971 17.438 -0.887 1 95.81 12 ILE B O 1
ATOM 867 N N . GLU B 1 13 ? 2.488 17.719 -2.969 1 89.19 13 GLU B N 1
ATOM 868 C CA . GLU B 1 13 ? 2.766 19.141 -2.938 1 89.19 13 GLU B CA 1
ATOM 869 C C . GLU B 1 13 ? 3.994 19.453 -2.084 1 89.19 13 GLU B C 1
ATOM 871 O O . GLU B 1 13 ? 4.156 20.578 -1.601 1 89.19 13 GLU B O 1
ATOM 876 N N . GLN B 1 14 ? 4.801 18.469 -1.718 1 94.62 14 GLN B N 1
ATOM 877 C CA . GLN B 1 14 ? 6.02 18.656 -0.938 1 94.62 14 GLN B CA 1
ATOM 878 C C . GLN B 1 14 ? 7.207 17.984 -1.613 1 94.62 14 GLN B C 1
ATOM 880 O O . GLN B 1 14 ? 7.059 16.922 -2.236 1 94.62 14 GLN B O 1
ATOM 885 N N . THR B 1 15 ? 8.281 18.656 -1.434 1 95.12 15 THR B N 1
ATOM 886 C CA . THR B 1 15 ? 9.492 18.125 -2.049 1 95.12 15 THR B CA 1
ATOM 887 C C . THR B 1 15 ? 10.305 17.328 -1.035 1 95.12 15 THR B C 1
ATOM 889 O O . THR B 1 15 ? 10.484 17.766 0.104 1 95.12 15 THR B O 1
ATOM 892 N N . PHE B 1 16 ? 10.758 16.172 -1.438 1 95.81 16 PHE B N 1
ATOM 893 C CA . PHE B 1 16 ? 11.547 15.273 -0.608 1 95.81 16 PHE B CA 1
ATOM 894 C C . PHE B 1 16 ? 12.859 14.906 -1.295 1 95.81 16 PHE B C 1
ATOM 896 O O . PHE B 1 16 ? 12.898 14.742 -2.516 1 95.81 16 PHE B O 1
ATOM 903 N N . ARG B 1 17 ? 13.914 14.898 -0.521 1 95.19 17 ARG B N 1
ATOM 904 C CA . ARG B 1 17 ? 15.18 14.336 -0.974 1 95.19 17 ARG B CA 1
ATOM 905 C C . ARG B 1 17 ? 15.445 12.984 -0.31 1 95.19 17 ARG B C 1
ATOM 907 O O . ARG B 1 17 ? 15.656 12.922 0.902 1 95.19 17 ARG B O 1
ATOM 914 N N . LEU B 1 18 ? 15.383 11.961 -1.069 1 95.81 18 LEU B N 1
ATOM 915 C CA . LEU B 1 18 ? 15.461 10.602 -0.54 1 95.81 18 LEU B CA 1
ATOM 916 C C . LEU B 1 18 ? 16.656 9.867 -1.126 1 95.81 18 LEU B C 1
ATOM 918 O O . LEU B 1 18 ? 17 10.047 -2.297 1 95.81 18 LEU B O 1
ATOM 922 N N . ALA B 1 19 ? 17.297 9.031 -0.285 1 94.12 19 ALA B N 1
ATOM 923 C CA . ALA B 1 19 ? 18.406 8.203 -0.723 1 94.12 19 ALA B CA 1
ATOM 924 C C . ALA B 1 19 ? 17.922 6.844 -1.218 1 94.12 19 ALA B C 1
ATOM 926 O O . ALA B 1 19 ? 17.016 6.25 -0.632 1 94.12 19 ALA B O 1
ATOM 927 N N . THR B 1 20 ? 18.406 6.348 -2.371 1 93.12 20 THR B N 1
ATOM 928 C CA . THR B 1 20 ? 18.094 5.027 -2.906 1 93.12 20 THR B CA 1
ATOM 929 C C . THR B 1 20 ? 19.266 4.484 -3.711 1 93.12 20 THR B C 1
ATOM 931 O O . THR B 1 20 ? 20.359 5.059 -3.691 1 93.12 20 THR B O 1
ATOM 934 N N . THR B 1 21 ? 19.109 3.307 -4.098 1 93.75 21 THR B N 1
ATOM 935 C CA . THR B 1 21 ? 20.141 2.742 -4.965 1 93.75 21 THR B CA 1
ATOM 936 C C . THR B 1 21 ? 19.781 2.969 -6.434 1 93.75 21 THR B C 1
ATOM 938 O O . THR B 1 21 ? 18.609 3.123 -6.781 1 93.75 21 THR B O 1
ATOM 941 N N . SER B 1 22 ? 20.828 2.949 -7.281 1 93.5 22 SER B N 1
ATOM 942 C CA . SER B 1 22 ? 20.641 3.225 -8.703 1 93.5 22 SER B CA 1
ATOM 943 C C . SER B 1 22 ? 19.672 2.238 -9.336 1 93.5 22 SER B C 1
ATOM 945 O O . SER B 1 22 ? 18.922 2.6 -10.242 1 93.5 22 SER B O 1
ATOM 947 N N . ASP B 1 23 ? 19.688 1.075 -8.898 1 91 23 ASP B N 1
ATOM 948 C CA . ASP B 1 23 ? 18.844 0.025 -9.477 1 91 23 ASP B CA 1
ATOM 949 C C . ASP B 1 23 ? 17.406 0.151 -9 1 91 23 ASP B C 1
ATOM 951 O O . ASP B 1 23 ? 16.5 -0.414 -9.602 1 91 23 ASP B O 1
ATOM 955 N N . LYS B 1 24 ? 17.188 0.916 -7.953 1 91.88 24 LYS B N 1
ATOM 956 C CA . LYS B 1 24 ? 15.844 1.057 -7.383 1 91.88 24 LYS B CA 1
ATOM 957 C C . LYS B 1 24 ? 15.273 2.445 -7.656 1 91.88 24 LYS B C 1
ATOM 959 O O . LYS B 1 24 ? 14.133 2.738 -7.285 1 91.88 24 LYS B O 1
ATOM 964 N N . LYS B 1 25 ? 15.992 3.221 -8.336 1 94.56 25 LYS B N 1
ATOM 965 C CA . LYS B 1 25 ? 15.609 4.605 -8.586 1 94.56 25 LYS B CA 1
ATOM 966 C C . LYS B 1 25 ? 14.305 4.68 -9.383 1 94.56 25 LYS B C 1
ATOM 968 O O . LYS B 1 25 ? 13.398 5.441 -9.031 1 94.56 25 LYS B O 1
ATOM 973 N N . ASP B 1 26 ? 14.25 3.938 -10.391 1 94.44 26 ASP B N 1
ATOM 974 C CA . ASP B 1 26 ? 13.062 3.941 -11.25 1 94.44 26 ASP B CA 1
ATOM 975 C C . ASP B 1 26 ? 11.828 3.5 -10.469 1 94.44 26 ASP B C 1
ATOM 977 O O . ASP B 1 26 ? 10.742 4.055 -10.664 1 94.44 26 ASP B O 1
ATOM 981 N N . GLU B 1 27 ? 11.977 2.529 -9.672 1 93.88 27 GLU B N 1
ATOM 982 C CA . GLU B 1 27 ? 10.875 2.023 -8.859 1 93.88 27 GLU B CA 1
ATOM 983 C C . GLU B 1 27 ? 10.391 3.078 -7.867 1 93.88 27 GLU B C 1
ATOM 985 O O . GLU B 1 27 ? 9.188 3.219 -7.645 1 93.88 27 GLU B O 1
ATOM 990 N N . LEU B 1 28 ? 11.344 3.756 -7.305 1 96.38 28 LEU B N 1
ATOM 991 C CA . LEU B 1 28 ? 11.016 4.824 -6.367 1 96.38 28 LEU B CA 1
ATOM 992 C C . LEU B 1 28 ? 10.25 5.941 -7.062 1 96.38 28 LEU B C 1
ATOM 994 O O . LEU B 1 28 ? 9.266 6.457 -6.523 1 96.38 28 LEU B O 1
ATOM 998 N N . GLU B 1 29 ? 10.633 6.301 -8.211 1 96.69 29 GLU B N 1
ATOM 999 C CA . GLU B 1 29 ? 9.969 7.352 -8.984 1 96.69 29 GLU B CA 1
ATOM 1000 C C . GLU B 1 29 ? 8.562 6.926 -9.398 1 96.69 29 GLU B C 1
ATOM 1002 O O . GLU B 1 29 ? 7.641 7.738 -9.398 1 96.69 29 GLU B O 1
ATOM 1007 N N . ARG B 1 30 ? 8.461 5.734 -9.766 1 97.19 30 ARG B N 1
ATOM 1008 C CA . ARG B 1 30 ? 7.148 5.203 -10.125 1 97.19 30 ARG B CA 1
ATOM 1009 C C . ARG B 1 30 ? 6.203 5.238 -8.93 1 97.19 30 ARG B C 1
ATOM 1011 O O . ARG B 1 30 ? 5.023 5.566 -9.078 1 97.19 30 ARG B O 1
ATOM 1018 N N . ALA B 1 31 ? 6.727 4.828 -7.809 1 97.88 31 ALA B N 1
ATOM 1019 C CA . ALA B 1 31 ? 5.926 4.875 -6.586 1 97.88 31 ALA B CA 1
ATOM 1020 C C . ALA B 1 31 ? 5.477 6.301 -6.277 1 97.88 31 ALA B C 1
ATOM 1022 O O . ALA B 1 31 ? 4.336 6.527 -5.871 1 97.88 31 ALA B O 1
ATOM 1023 N N . ALA B 1 32 ? 6.371 7.211 -6.484 1 98.31 32 ALA B N 1
ATOM 1024 C CA . ALA B 1 32 ? 6.051 8.617 -6.258 1 98.31 32 ALA B CA 1
ATOM 1025 C C . ALA B 1 32 ? 4.91 9.07 -7.164 1 98.31 32 ALA B C 1
ATOM 1027 O O . ALA B 1 32 ? 3.98 9.742 -6.715 1 98.31 32 ALA B O 1
ATOM 1028 N N . GLN B 1 33 ? 5.004 8.703 -8.383 1 98 33 GLN B N 1
ATOM 1029 C CA . GLN B 1 33 ? 3.98 9.07 -9.352 1 98 33 GLN B CA 1
ATOM 1030 C C . GLN B 1 33 ? 2.629 8.469 -8.984 1 98 33 GLN B C 1
ATOM 1032 O O . GLN B 1 33 ? 1.603 9.148 -9.039 1 98 33 GLN B O 1
ATOM 1037 N N . LEU B 1 34 ? 2.678 7.242 -8.664 1 98.31 34 LEU B N 1
ATOM 1038 C CA . LEU B 1 34 ? 1.445 6.547 -8.297 1 98.31 34 LEU B CA 1
ATOM 1039 C C . LEU B 1 34 ? 0.81 7.18 -7.066 1 98.31 34 LEU B C 1
ATOM 1041 O O . LEU B 1 34 ? -0.409 7.355 -7.012 1 98.31 34 LEU B O 1
ATOM 1045 N N . LEU B 1 35 ? 1.641 7.461 -6.09 1 98.5 35 LEU B N 1
ATOM 1046 C CA . LEU B 1 35 ? 1.136 8.102 -4.879 1 98.5 35 LEU B CA 1
ATOM 1047 C C . LEU B 1 35 ? 0.476 9.438 -5.207 1 98.5 35 LEU B C 1
ATOM 1049 O O . LEU B 1 35 ? -0.626 9.719 -4.734 1 98.5 35 LEU B O 1
ATOM 1053 N N . ASN B 1 36 ? 1.118 10.258 -6.004 1 98.62 36 ASN B N 1
ATOM 1054 C CA . ASN B 1 36 ? 0.553 11.539 -6.406 1 98.62 36 ASN B CA 1
ATOM 1055 C C . ASN B 1 36 ? -0.778 11.359 -7.133 1 98.62 36 ASN B C 1
ATOM 1057 O O . ASN B 1 36 ? -1.72 12.125 -6.906 1 98.62 36 ASN B O 1
ATOM 1061 N N . GLU B 1 37 ? -0.814 10.43 -7.945 1 98.31 37 GLU B N 1
ATOM 1062 C CA . GLU B 1 37 ? -2.041 10.148 -8.688 1 98.31 37 GLU B CA 1
ATOM 1063 C C . GLU B 1 37 ? -3.176 9.75 -7.75 1 98.31 37 GLU B C 1
ATOM 1065 O O . GLU B 1 37 ? -4.301 10.234 -7.891 1 98.31 37 GLU B O 1
ATOM 1070 N N . LYS B 1 38 ? -2.889 8.914 -6.832 1 98 38 LYS B N 1
ATOM 1071 C CA . LYS B 1 38 ? -3.896 8.453 -5.883 1 98 38 LYS B CA 1
ATOM 1072 C C . LYS B 1 38 ? -4.406 9.609 -5.023 1 98 38 LYS B C 1
ATOM 1074 O O . LYS B 1 38 ? -5.605 9.703 -4.746 1 98 38 LYS B O 1
ATOM 1079 N N . PHE B 1 39 ? -3.479 10.391 -4.633 1 98.56 39 PHE B N 1
ATOM 1080 C CA . PHE B 1 39 ? -3.871 11.539 -3.83 1 98.56 39 PHE B CA 1
ATOM 1081 C C . PHE B 1 39 ? -4.738 12.492 -4.641 1 98.56 39 PHE B C 1
ATOM 1083 O O . PHE B 1 39 ? -5.77 12.969 -4.156 1 98.56 39 PHE B O 1
ATOM 1090 N N . ASN B 1 40 ? -4.297 12.781 -5.832 1 98.12 40 ASN B N 1
ATOM 1091 C CA . ASN B 1 40 ? -5.043 13.703 -6.684 1 98.12 40 ASN B CA 1
ATOM 1092 C C . ASN B 1 40 ? -6.445 13.18 -6.98 1 98.12 40 ASN B C 1
ATOM 1094 O O . ASN B 1 40 ? -7.406 13.953 -6.996 1 98.12 40 ASN B O 1
ATOM 1098 N N . ASP B 1 41 ? -6.52 11.984 -7.238 1 98.06 41 ASP B N 1
ATOM 1099 C CA . ASP B 1 41 ? -7.82 11.359 -7.469 1 98.06 41 ASP B CA 1
ATOM 1100 C C . ASP B 1 41 ? -8.727 11.516 -6.246 1 98.06 41 ASP B C 1
ATOM 1102 O O . ASP B 1 41 ? -9.906 11.852 -6.379 1 98.06 41 ASP B O 1
ATOM 1106 N N . MET B 1 42 ? -8.18 11.25 -5.074 1 97.62 42 MET B N 1
ATOM 1107 C CA . MET B 1 42 ? -8.945 11.375 -3.838 1 97.62 42 MET B CA 1
ATOM 1108 C C . MET B 1 42 ? -9.328 12.828 -3.578 1 97.62 42 MET B C 1
ATOM 1110 O O . MET B 1 42 ? -10.438 13.109 -3.135 1 97.62 42 MET B O 1
ATOM 1114 N N . ARG B 1 43 ? -8.367 13.703 -3.834 1 97.25 43 ARG B N 1
ATOM 1115 C CA . ARG B 1 43 ? -8.641 15.125 -3.68 1 97.25 43 ARG B CA 1
ATOM 1116 C C . ARG B 1 43 ? -9.797 15.562 -4.57 1 97.25 43 ARG B C 1
ATOM 1118 O O . ARG B 1 43 ? -10.656 16.344 -4.145 1 97.25 43 ARG B O 1
ATOM 1125 N N . ARG B 1 44 ? -9.812 15.078 -5.746 1 97.38 44 ARG B N 1
ATOM 1126 C CA . ARG B 1 44 ? -10.883 15.414 -6.68 1 97.38 44 ARG B CA 1
ATOM 1127 C C . ARG B 1 44 ? -12.234 14.938 -6.16 1 97.38 44 ARG B C 1
ATOM 1129 O O . ARG B 1 44 ? -13.234 15.633 -6.293 1 97.38 44 ARG B O 1
ATOM 1136 N N . SER B 1 45 ? -12.258 13.82 -5.613 1 96 45 SER B N 1
ATOM 1137 C CA . SER B 1 45 ? -13.492 13.219 -5.117 1 96 45 SER B CA 1
ATOM 1138 C C . SER B 1 45 ? -13.898 13.828 -3.779 1 96 45 SER B C 1
ATOM 1140 O O . SER B 1 45 ? -15.062 13.75 -3.385 1 96 45 SER B O 1
ATOM 1142 N N . ALA B 1 46 ? -12.945 14.344 -3.021 1 95.44 46 ALA B N 1
ATOM 1143 C CA . ALA B 1 46 ? -13.172 14.945 -1.708 1 95.44 46 ALA B CA 1
ATOM 1144 C C . ALA B 1 46 ? -12.453 16.281 -1.582 1 95.44 46 ALA B C 1
ATOM 1146 O O . ALA B 1 46 ? -11.562 16.438 -0.744 1 95.44 46 ALA B O 1
ATOM 1147 N N . PRO B 1 47 ? -12.93 17.297 -2.336 1 95 47 PRO B N 1
ATOM 1148 C CA . PRO B 1 47 ? -12.219 18.578 -2.412 1 95 47 PRO B CA 1
ATOM 1149 C C . PRO B 1 47 ? -12.258 19.344 -1.095 1 95 47 PRO B C 1
ATOM 1151 O O . PRO B 1 47 ? -11.391 20.203 -0.851 1 95 47 PRO B O 1
ATOM 1154 N N . ARG B 1 48 ? -13.125 19.016 -0.2 1 96.44 48 ARG B N 1
ATOM 1155 C CA . ARG B 1 48 ? -13.305 19.812 1.007 1 96.44 48 ARG B CA 1
ATOM 1156 C C . ARG B 1 48 ? -12.594 19.188 2.195 1 96.44 48 ARG B C 1
ATOM 1158 O O . ARG B 1 48 ? -12.461 19.797 3.254 1 96.44 48 ARG B O 1
ATOM 1165 N N . VAL B 1 49 ? -12.133 18 2.059 1 95.31 49 VAL B N 1
ATOM 1166 C CA . VAL B 1 49 ? -11.469 17.297 3.156 1 95.31 49 VAL B CA 1
ATOM 1167 C C . VAL B 1 49 ? -10.125 17.969 3.451 1 95.31 49 VAL B C 1
ATOM 1169 O O . VAL B 1 49 ? -9.391 18.344 2.531 1 95.31 49 VAL B O 1
ATOM 1172 N N . GLU B 1 50 ? -9.797 18.062 4.754 1 95.31 50 GLU B N 1
ATOM 1173 C CA . GLU B 1 50 ? -8.516 18.609 5.176 1 95.31 50 GLU B CA 1
ATOM 1174 C C . GLU B 1 50 ? -7.352 17.812 4.586 1 95.31 50 GLU B C 1
ATOM 1176 O O . GLU B 1 50 ? -7.395 16.594 4.535 1 95.31 50 GLU B O 1
ATOM 1181 N N . HIS B 1 51 ? -6.355 18.562 4.203 1 94.75 51 HIS B N 1
ATOM 1182 C CA . HIS B 1 51 ? -5.207 17.984 3.521 1 94.75 51 HIS B CA 1
ATOM 1183 C C . HIS B 1 51 ? -4.625 16.812 4.312 1 94.75 51 HIS B C 1
ATOM 1185 O O . HIS B 1 51 ? -4.461 15.719 3.779 1 94.75 51 HIS B O 1
ATOM 1191 N N . ASN B 1 52 ? -4.383 17.047 5.609 1 93.88 52 ASN B N 1
ATOM 1192 C CA . ASN B 1 52 ? -3.783 16.016 6.453 1 93.88 52 ASN B CA 1
ATOM 1193 C C . ASN B 1 52 ? -4.672 14.781 6.551 1 93.88 52 ASN B C 1
ATOM 1195 O O . ASN B 1 52 ? -4.184 13.656 6.484 1 93.88 52 ASN B O 1
ATOM 1199 N N . LYS B 1 53 ? -5.906 14.992 6.688 1 96 53 LYS B N 1
ATOM 1200 C CA . LYS B 1 53 ? -6.844 13.875 6.773 1 96 53 LYS B CA 1
ATOM 1201 C C . LYS B 1 53 ? -6.891 13.094 5.465 1 96 53 LYS B C 1
ATOM 1203 O O . LYS B 1 53 ? -6.973 11.867 5.469 1 96 53 LYS B O 1
ATOM 1208 N N . LEU B 1 54 ? -6.828 13.836 4.398 1 97.19 54 LEU B N 1
ATOM 1209 C CA . LEU B 1 54 ? -6.879 13.195 3.086 1 97.19 54 LEU B CA 1
ATOM 1210 C C . LEU B 1 54 ? -5.66 12.305 2.871 1 97.19 54 LEU B C 1
ATOM 1212 O O . LEU B 1 54 ? -5.785 11.203 2.326 1 97.19 54 LEU B O 1
ATOM 1216 N N . VAL B 1 55 ? -4.523 12.75 3.281 1 98.19 55 VAL B N 1
ATOM 1217 C CA . VAL B 1 55 ? -3.289 11.984 3.15 1 98.19 55 VAL B CA 1
ATOM 1218 C C . VAL B 1 55 ? -3.41 10.672 3.922 1 98.19 55 VAL B C 1
ATOM 1220 O O . VAL B 1 55 ? -3.027 9.609 3.422 1 98.19 55 VAL B O 1
ATOM 1223 N N . ILE B 1 56 ? -3.984 10.742 5.039 1 98.44 56 ILE B N 1
ATOM 1224 C CA . ILE B 1 56 ? -4.152 9.57 5.891 1 98.44 56 ILE B CA 1
ATOM 1225 C C . ILE B 1 56 ? -5.137 8.594 5.242 1 98.44 56 ILE B C 1
ATOM 1227 O O . ILE B 1 56 ? -4.941 7.379 5.293 1 98.44 56 ILE B O 1
ATOM 1231 N N . MET B 1 57 ? -6.152 9.117 4.641 1 97.75 57 MET B N 1
ATOM 1232 C CA . MET B 1 57 ? -7.133 8.281 3.949 1 97.75 57 MET B CA 1
ATOM 1233 C C . MET B 1 57 ? -6.488 7.531 2.789 1 97.75 57 MET B C 1
ATOM 1235 O O . MET B 1 57 ? -6.773 6.352 2.574 1 97.75 57 MET B O 1
ATOM 1239 N N . VAL B 1 58 ? -5.656 8.227 2.09 1 98.38 58 VAL B N 1
ATOM 1240 C CA . VAL B 1 58 ? -4.926 7.59 0.997 1 98.38 58 VAL B CA 1
ATOM 1241 C C . VAL B 1 58 ? -4.027 6.488 1.549 1 98.38 58 VAL B C 1
ATOM 1243 O O . VAL B 1 58 ? -3.982 5.383 1.002 1 98.38 58 VAL B O 1
ATOM 1246 N N . ALA B 1 59 ? -3.311 6.781 2.607 1 98.75 59 ALA B N 1
ATOM 1247 C CA . ALA B 1 59 ? -2.445 5.797 3.252 1 98.75 59 ALA B CA 1
ATOM 1248 C C . ALA B 1 59 ? -3.24 4.566 3.684 1 98.75 59 ALA B C 1
ATOM 1250 O O . ALA B 1 59 ? -2.775 3.436 3.529 1 98.75 59 ALA B O 1
ATOM 1251 N N . LEU B 1 60 ? -4.418 4.828 4.223 1 98.44 60 LEU B N 1
ATOM 1252 C CA . LEU B 1 60 ? -5.285 3.73 4.633 1 98.44 60 LEU B CA 1
ATOM 1253 C C . LEU B 1 60 ? -5.672 2.865 3.439 1 98.44 60 LEU B C 1
ATOM 1255 O O . LEU B 1 60 ? -5.637 1.636 3.521 1 98.44 60 LEU B O 1
ATOM 1259 N N . GLN B 1 61 ? -6.023 3.461 2.4 1 97.44 61 GLN B N 1
ATOM 1260 C CA . GLN B 1 61 ? -6.402 2.738 1.19 1 97.44 61 GLN B CA 1
ATOM 1261 C C . GLN B 1 61 ? -5.238 1.905 0.662 1 97.44 61 GLN B C 1
ATOM 1263 O O . GLN B 1 61 ? -5.43 0.769 0.225 1 97.44 61 GLN B O 1
ATOM 1268 N N . LEU B 1 62 ? -4.102 2.566 0.645 1 98.44 62 LEU B N 1
ATOM 1269 C CA . LEU B 1 62 ? -2.904 1.85 0.218 1 98.44 62 LEU B CA 1
ATOM 1270 C C . LEU B 1 62 ? -2.646 0.639 1.109 1 98.44 62 LEU B C 1
ATOM 1272 O O . LEU B 1 62 ? -2.27 -0.428 0.621 1 98.44 62 LEU B O 1
ATOM 1276 N N . THR B 1 63 ? -2.832 0.766 2.395 1 98.56 63 THR B N 1
ATOM 1277 C CA . THR B 1 63 ? -2.646 -0.329 3.34 1 98.56 63 THR B CA 1
ATOM 1278 C C . THR B 1 63 ? -3.627 -1.463 3.053 1 98.56 63 THR B C 1
ATOM 1280 O O . THR B 1 63 ? -3.26 -2.639 3.109 1 98.56 63 THR B O 1
ATOM 1283 N N . GLN B 1 64 ? -4.816 -1.142 2.766 1 97.25 64 GLN B N 1
ATOM 1284 C CA . GLN B 1 64 ? -5.809 -2.148 2.404 1 97.25 64 GLN B CA 1
ATOM 1285 C C . GLN B 1 64 ? -5.383 -2.92 1.159 1 97.25 64 GLN B C 1
ATOM 1287 O O . GLN B 1 64 ? -5.555 -4.141 1.089 1 97.25 64 GLN B O 1
ATOM 1292 N N . GLU B 1 65 ? -4.879 -2.199 0.192 1 97.12 65 GLU B N 1
ATOM 1293 C CA . GLU B 1 65 ? -4.41 -2.82 -1.044 1 97.12 65 GLU B CA 1
ATOM 1294 C C . GLU B 1 65 ? -3.25 -3.775 -0.776 1 97.12 65 GLU B C 1
ATOM 1296 O O . GLU B 1 65 ? -3.193 -4.867 -1.347 1 97.12 65 GLU B O 1
ATOM 1301 N N . VAL B 1 66 ? -2.373 -3.312 0.064 1 97.62 66 VAL B N 1
ATOM 1302 C CA . VAL B 1 66 ? -1.241 -4.156 0.434 1 97.62 66 VAL B CA 1
ATOM 1303 C C . VAL B 1 66 ? -1.746 -5.461 1.043 1 97.62 66 VAL B C 1
ATOM 1305 O O . VAL B 1 66 ? -1.288 -6.547 0.672 1 97.62 66 VAL B O 1
ATOM 1308 N N . LEU B 1 67 ? -2.674 -5.352 1.962 1 96.88 67 LEU B N 1
ATOM 1309 C CA . LEU B 1 67 ? -3.223 -6.523 2.633 1 96.88 67 LEU B CA 1
ATOM 1310 C C . LEU B 1 67 ? -3.914 -7.449 1.637 1 96.88 67 LEU B C 1
ATOM 1312 O O . LEU B 1 67 ? -3.742 -8.664 1.689 1 96.88 67 LEU B O 1
ATOM 1316 N N . SER B 1 68 ? -4.68 -6.859 0.784 1 95.62 68 SER B N 1
ATOM 1317 C CA . SER B 1 68 ? -5.406 -7.629 -0.219 1 95.62 68 SER B CA 1
ATOM 1318 C C . SER B 1 68 ? -4.449 -8.359 -1.158 1 95.62 68 SER B C 1
ATOM 1320 O O . SER B 1 68 ? -4.629 -9.547 -1.438 1 95.62 68 SER B O 1
ATOM 1322 N N . LEU B 1 69 ? -3.432 -7.629 -1.651 1 95 69 LEU B N 1
ATOM 1323 C CA . LEU B 1 69 ? -2.459 -8.219 -2.566 1 95 69 LEU B CA 1
ATOM 1324 C C . LEU B 1 69 ? -1.677 -9.336 -1.883 1 95 69 LEU B C 1
ATOM 1326 O O . LEU B 1 69 ? -1.395 -10.367 -2.496 1 95 69 LEU B O 1
ATOM 1330 N N . ASN B 1 70 ? -1.307 -9.07 -0.65 1 94.06 70 ASN B N 1
ATOM 1331 C CA . ASN B 1 70 ? -0.592 -10.094 0.105 1 94.06 70 ASN B CA 1
ATOM 1332 C C . ASN B 1 70 ? -1.422 -11.367 0.25 1 94.06 70 ASN B C 1
ATOM 1334 O O . ASN B 1 70 ? -0.896 -12.477 0.127 1 94.06 70 ASN B O 1
ATOM 1338 N N . LYS B 1 71 ? -2.66 -11.211 0.556 1 93.06 71 LYS B N 1
ATOM 1339 C CA . LYS B 1 71 ? -3.564 -12.352 0.658 1 93.06 71 LYS B CA 1
ATOM 1340 C C . LYS B 1 71 ? -3.631 -13.125 -0.658 1 93.06 71 LYS B C 1
ATOM 1342 O O . LYS B 1 71 ? -3.566 -14.352 -0.668 1 93.06 71 LYS B O 1
ATOM 1347 N N . SER B 1 72 ? -3.783 -12.414 -1.733 1 91.06 72 SER B N 1
ATOM 1348 C CA . SER B 1 72 ? -3.84 -13.023 -3.059 1 91.06 72 SER B CA 1
ATOM 1349 C C . SER B 1 72 ? -2.559 -13.789 -3.371 1 91.06 72 SER B C 1
ATOM 1351 O O . SER B 1 72 ? -2.604 -14.883 -3.93 1 91.06 72 SER B O 1
ATOM 1353 N N . LEU B 1 73 ? -1.489 -13.195 -3.094 1 90.25 73 LEU B N 1
ATOM 1354 C CA . LEU B 1 73 ? -0.2 -13.844 -3.326 1 90.25 73 LEU B CA 1
ATOM 1355 C C . LEU B 1 73 ? -0.1 -15.156 -2.557 1 90.25 73 LEU B C 1
ATOM 1357 O O . LEU B 1 73 ? 0.391 -16.156 -3.084 1 90.25 73 LEU B O 1
ATOM 1361 N N . GLN B 1 74 ? -0.5 -15.133 -1.323 1 89.12 74 GLN B N 1
ATOM 1362 C CA . GLN B 1 74 ? -0.471 -16.344 -0.497 1 89.12 74 GLN B CA 1
ATOM 1363 C C . GLN B 1 74 ? -1.356 -17.438 -1.088 1 89.12 74 GLN B C 1
ATOM 1365 O O . GLN B 1 74 ? -0.974 -18.609 -1.109 1 89.12 74 GLN B O 1
ATOM 1370 N N . GLU B 1 75 ? -2.504 -17.047 -1.497 1 85.19 75 GLU B N 1
ATOM 1371 C CA . GLU B 1 75 ? -3.414 -18 -2.119 1 85.19 75 GLU B CA 1
ATOM 1372 C C . GLU B 1 75 ? -2.811 -18.594 -3.391 1 85.19 75 GLU B C 1
ATOM 1374 O O . GLU B 1 75 ? -2.891 -19.797 -3.617 1 85.19 75 GLU B O 1
ATOM 1379 N N . TYR B 1 76 ? -2.17 -17.766 -4.133 1 81.56 76 TYR B N 1
ATOM 1380 C CA . TYR B 1 76 ? -1.559 -18.219 -5.371 1 81.56 76 TYR B CA 1
ATOM 1381 C C . TYR B 1 76 ? -0.386 -19.156 -5.086 1 81.56 76 TYR B C 1
ATOM 1383 O O . TYR B 1 76 ? -0.212 -20.172 -5.762 1 81.56 76 TYR B O 1
ATOM 1391 N N . THR B 1 77 ? 0.372 -18.766 -4.199 1 82.38 77 THR B N 1
ATOM 1392 C CA . THR B 1 77 ? 1.524 -19.578 -3.826 1 82.38 77 THR B CA 1
ATOM 1393 C C . THR B 1 77 ? 1.08 -20.953 -3.32 1 82.38 77 THR B C 1
ATOM 1395 O O . THR B 1 77 ? 1.704 -21.969 -3.635 1 82.38 77 THR B O 1
ATOM 1398 N N . HIS B 1 78 ? 0.069 -20.875 -2.566 1 82.69 78 HIS B N 1
ATOM 1399 C CA . HIS B 1 78 ? -0.473 -22.141 -2.072 1 82.69 78 HIS B CA 1
ATOM 1400 C C . HIS B 1 78 ? -0.925 -23.031 -3.221 1 82.69 78 HIS B C 1
ATOM 1402 O O . HIS B 1 78 ? -0.57 -24.219 -3.27 1 82.69 78 HIS B O 1
ATOM 1408 N N . CYS B 1 79 ? -1.627 -22.5 -4.121 1 76.94 79 CYS B N 1
ATOM 1409 C CA . CYS B 1 79 ? -2.133 -23.266 -5.258 1 76.94 79 CYS B CA 1
ATOM 1410 C C . CYS B 1 79 ? -0.988 -23.797 -6.113 1 76.94 79 CYS B C 1
ATOM 1412 O O . CYS B 1 79 ? -1.028 -24.938 -6.574 1 76.94 79 CYS B O 1
ATOM 1414 N N . GLU B 1 80 ? -0.095 -22.906 -6.352 1 77.75 80 GLU B N 1
ATOM 1415 C CA . GLU B 1 80 ? 1.074 -23.312 -7.129 1 77.75 80 GLU B CA 1
ATOM 1416 C C . GLU B 1 80 ? 1.798 -24.484 -6.477 1 77.75 80 GLU B C 1
ATOM 1418 O O . GLU B 1 80 ? 2.219 -25.422 -7.16 1 77.75 80 GLU B O 1
ATOM 1423 N N . ARG B 1 81 ? 1.969 -24.5 -5.227 1 79.25 81 ARG B N 1
ATOM 1424 C CA . ARG B 1 81 ? 2.648 -25.562 -4.5 1 79.25 81 ARG B CA 1
ATOM 1425 C C . ARG B 1 81 ? 1.873 -26.875 -4.605 1 79.25 81 ARG B C 1
ATOM 1427 O O . ARG B 1 81 ? 2.465 -27.938 -4.793 1 79.25 81 ARG B O 1
ATOM 1434 N N . LEU B 1 82 ? 0.625 -26.672 -4.523 1 74.5 82 LEU B N 1
ATOM 1435 C CA . LEU B 1 82 ? -0.216 -27.859 -4.652 1 74.5 82 LEU B CA 1
ATOM 1436 C C . LEU B 1 82 ? -0.104 -28.453 -6.051 1 74.5 82 LEU B C 1
ATOM 1438 O O . LEU B 1 82 ? 0.058 -29.672 -6.207 1 74.5 82 LEU B O 1
ATOM 1442 N N . LEU B 1 83 ? -0.142 -27.578 -6.973 1 73.88 83 LEU B N 1
ATOM 1443 C CA . LEU B 1 83 ? -0.056 -28 -8.367 1 73.88 83 LEU B CA 1
ATOM 1444 C C . LEU B 1 83 ? 1.3 -28.641 -8.656 1 73.88 83 LEU B C 1
ATOM 1446 O O . LEU B 1 83 ? 1.381 -29.641 -9.375 1 73.88 83 LEU B O 1
ATOM 1450 N N . GLN B 1 84 ? 2.33 -28.078 -8.133 1 74.56 84 GLN B N 1
ATOM 1451 C CA . GLN B 1 84 ? 3.674 -28.609 -8.305 1 74.56 84 GLN B CA 1
ATOM 1452 C C . GLN B 1 84 ? 3.801 -29.984 -7.664 1 74.56 84 GLN B C 1
ATOM 1454 O O . GLN B 1 84 ? 4.441 -30.891 -8.219 1 74.56 84 GLN B O 1
ATOM 1459 N N . ALA B 1 85 ? 3.242 -30.141 -6.531 1 75.38 85 ALA B N 1
ATOM 1460 C CA . ALA B 1 85 ? 3.27 -31.422 -5.84 1 75.38 85 ALA B CA 1
ATOM 1461 C C . ALA B 1 85 ? 2.557 -32.5 -6.648 1 75.38 85 ALA B C 1
ATOM 1463 O O . ALA B 1 85 ? 3.045 -33.625 -6.758 1 75.38 85 ALA B O 1
ATOM 1464 N N . ILE B 1 86 ? 1.463 -32.094 -7.18 1 73.25 86 ILE B N 1
ATOM 1465 C CA . ILE B 1 86 ? 0.674 -33.062 -7.965 1 73.25 86 ILE B CA 1
ATOM 1466 C C . ILE B 1 86 ? 1.451 -33.469 -9.211 1 73.25 86 ILE B C 1
ATOM 1468 O O . ILE B 1 86 ? 1.508 -34.656 -9.555 1 73.25 86 ILE B O 1
ATOM 1472 N N . LEU B 1 87 ? 2.059 -32.5 -9.844 1 71.5 87 LEU B N 1
ATOM 1473 C CA . LEU B 1 87 ? 2.82 -32.781 -11.062 1 71.5 87 LEU B CA 1
ATOM 1474 C C . LEU B 1 87 ? 4.035 -33.656 -10.773 1 71.5 87 LEU B C 1
ATOM 1476 O O . LEU B 1 87 ? 4.383 -34.5 -11.57 1 71.5 87 LEU B O 1
ATOM 1480 N N . GLU B 1 88 ? 4.668 -33.281 -9.703 1 75.38 88 GLU B N 1
ATOM 1481 C CA . GLU B 1 88 ? 5.824 -34.094 -9.312 1 75.38 88 GLU B CA 1
ATOM 1482 C C . GLU B 1 88 ? 5.426 -35.531 -9.047 1 75.38 88 GLU B C 1
ATOM 1484 O O . GLU B 1 88 ? 6.156 -36.469 -9.414 1 75.38 88 GLU B O 1
ATOM 1489 N N . ASP B 1 89 ? 4.324 -35.719 -8.398 1 73.5 89 ASP B N 1
ATOM 1490 C CA . ASP B 1 89 ? 3.812 -37.062 -8.133 1 73.5 89 ASP B CA 1
ATOM 1491 C C . ASP B 1 89 ? 3.531 -37.812 -9.438 1 73.5 89 ASP B C 1
ATOM 1493 O O . ASP B 1 89 ? 3.809 -39 -9.547 1 73.5 89 ASP B O 1
ATOM 1497 N N . VAL B 1 90 ? 2.953 -37.156 -10.461 1 71.19 90 VAL B N 1
ATOM 1498 C CA . VAL B 1 90 ? 2.615 -37.75 -11.75 1 71.19 90 VAL B CA 1
ATOM 1499 C C . VAL B 1 90 ? 3.893 -38.125 -12.508 1 71.19 90 VAL B C 1
ATOM 1501 O O . VAL B 1 90 ? 3.961 -39.156 -13.164 1 71.19 90 VAL B O 1
ATOM 1504 N N . GLU B 1 91 ? 4.82 -37.188 -12.461 1 69.31 91 GLU B N 1
ATOM 1505 C CA . GLU B 1 91 ? 6.094 -37.406 -13.133 1 69.31 91 GLU B CA 1
ATOM 1506 C C . GLU B 1 91 ? 6.781 -38.656 -12.57 1 69.31 91 GLU B C 1
ATOM 1508 O O . GLU B 1 91 ? 7.445 -39.406 -13.305 1 69.31 91 GLU B O 1
ATOM 1513 N N . GLN B 1 92 ? 6.672 -38.906 -11.266 1 65.31 92 GLN B N 1
ATOM 1514 C CA . GLN B 1 92 ? 7.309 -40.031 -10.625 1 65.31 92 GLN B CA 1
ATOM 1515 C C . GLN B 1 92 ? 6.594 -41.344 -10.984 1 65.31 92 GLN B C 1
ATOM 1517 O O . GLN B 1 92 ? 7.203 -42.406 -10.977 1 65.31 92 GLN B O 1
ATOM 1522 N N . VAL B 1 93 ? 5.312 -41.375 -11.195 1 62.44 93 VAL B N 1
ATOM 1523 C CA . VAL B 1 93 ? 4.551 -42.594 -11.477 1 62.44 93 VAL B CA 1
ATOM 1524 C C . VAL B 1 93 ? 4.711 -42.969 -12.945 1 62.44 93 VAL B C 1
ATOM 1526 O O . VAL B 1 93 ? 4.625 -44.156 -13.297 1 62.44 93 VAL B O 1
ATOM 1529 N N . ILE B 1 94 ? 5.062 -42.094 -13.867 1 53.75 94 ILE B N 1
ATOM 1530 C CA . ILE B 1 94 ? 5.285 -42.469 -15.258 1 53.75 94 ILE B CA 1
ATOM 1531 C C . ILE B 1 94 ? 6.723 -42.969 -15.438 1 53.75 94 ILE B C 1
ATOM 1533 O O . ILE B 1 94 ? 7.645 -42.438 -14.805 1 53.75 94 ILE B O 1
#

Organism: Acinetobacter pittii (strain PHEA-2) (NCBI:txid871585)

Nearest PDB structures (foldseek):
  4p1m-assembly1_A-2  TM=8.129E-01  e=2.420E-04  Escherichia coli
  4p1m-assembly1_B-2  TM=8.027E-01  e=4.948E-04  Escherichia coli
  1t3u-assembly1_D  TM=6.573E-01  e=8.325E-04  Pseudomonas aeruginosa PAO1
  1t3u-assembly1_C  TM=6.836E-01  e=7.118E-03  Pseudomonas aeruginosa PAO1
  6bok-assembly1_Y  TM=4.978E-01  e=3.907E+00  Thermus thermophilus HB27

Sequence (188 aa):
MSEQVMVELRLIEQTFRLATTSDKKDELERAAQLLNEKFNDMRRSAPRVEHNKLVIMVALQLTQEVLSLNKSLQEYTHCERLLQAILEDVEQVIMSEQVMVELRLIEQTFRLATTSDKKDELERAAQLLNEKFNDMRRS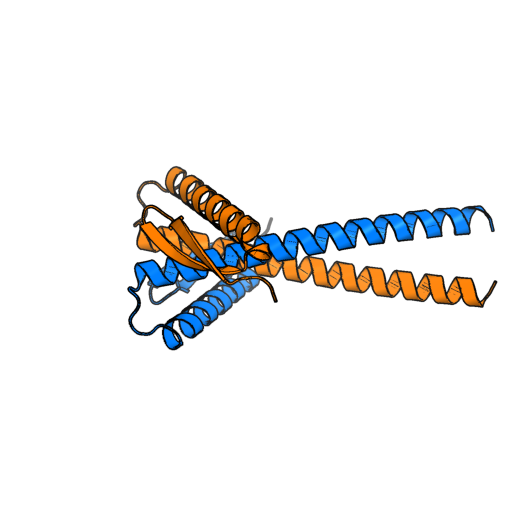APRVEHNKLVIMVALQLTQEVLSLNKSLQEYTHCERLLQAILEDVEQVI